Protein 3GJ9 (pdb70)

GO terms:
  GO:2000009 negative regulation of protein localization to cell surface (P, IDA)
  GO:0005515 protein binding (F, IPI)
  GO:0005829 cytosol (C, TAS)
  GO:0032489 regulation of Cdc42 protein signal transduction (P, IDA)
  GO:0001650 fibrillar center (C, IDA)
  GO:0007266 Rho protein signal transduction (P, IDA)
  GO:0070062 extracellular exosome (C, HDA)

CATH classification: 2.30.42.10

Solvent-accessible surface area: 12324 Å² total; per-residue (Å²): 126,74,57,93,88,177,9,86,0,106,13,86,155,100,69,130,78,39,65,2,5,3,7,0,0,9,0,68,74,39,80,26,66,94,3,52,41,6,112,80,95,98,32,78,4,0,11,0,16,120,8,61,65,56,9,26,0,44,137,36,32,5,52,23,14,2,37,0,51,55,1,38,61,130,64,0,43,149,7,36,0,52,69,0,70,116,43,1,61,68,194,109,45,81,26,0,127,1,40,0,31,39,88,37,42,148,74,152,127,54,51,85,139,9,61,0,92,12,86,154,100,67,151,90,40,63,1,5,4,8,0,0,7,0,67,74,37,81,26,65,56,91,14,86,6,89,78,99,99,33,81,4,0,16,0,18,146,27,63,151,56,8,26,0,66,138,36,32,4,95,100,12,1,37,0,51,46,1,9,19,70,67,0,42,146,8,34,0,51,68,0,68,115,43,1,61,66,187,92,37,77,13,0,44,2,20,0,37,37,127,41,174,159,253,106,110,63,15,89,21,99,107,72,16,94,20

InterPro domains:
  IPR001478 PDZ domain [PF00595] (22-109)
  IPR001478 PDZ domain [PS50106] (15-112)
  IPR001478 PDZ domain [SM00228] (27-113)
  IPR017268 Tax1-binding protein 3 [PIRSF037712] (1-120)
  IPR036034 PDZ superfamily [G3DSA:2.30.42.10] (11-124)
  IPR036034 PDZ superfamily [SSF50156] (15-114)
  IPR050614 Synaptic Scaffolding LAP/MAGUK Families [PTHR23119] (15-119)

Radius of gyration: 18.77 Å; Cα contacts (8 Å, |Δi|>4): 516; chains: 4; bounding box: 51×52×42 Å

Organism: Homo sapiens (NCBI:txid9606)

Nearest PDB structures (foldseek):
  4nnm-assembly1_A  TM=9.800E-01  e=7.695E-21  Homo sapiens
  2vz5-assembly1_A  TM=9.599E-01  e=5.706E-20  Homo sapiens
  3dj3-assembly1_A  TM=9.712E-01  e=6.387E-18  Mus musculus
  2kg2-assembly1_A  TM=8.621E-01  e=4.161E-17  Homo sapiens
  2l4s-assembly1_A  TM=8.505E-01  e=3.292E-16  Homo sapiens

Secondary structure (DSSP, 8-state):
-EEEEEEEEEPEEETTEEE--EEEEE-TTS-GGG-TT-SSTT---EEEEEE-TTSHHHHHT--TT-EEEEETTEE-SS--HHHHHHHH--TT-SEEEEEEEEE-----/-EEEEEEEEPEEETTEEE--EEEEE-TTS-TTSS-S-SSTT---EEEEEE-TTSHHHHHT--TT-EEEEETTEE-SS--HHHHHHHH--TT-SEEEEEEEE-----/---EE-/---EE-

Structure (mmCIF, N/CA/C/O backbone):
data_3GJ9
#
_entry.id   3GJ9
#
_cell.length_a   86.457
_cell.length_b   86.457
_cell.length_c   101.517
_cell.angle_alpha   90.00
_cell.angle_beta   90.00
_cell.angle_gamma   90.00
#
_symmetry.space_group_name_H-M   'P 43 2 2'
#
loop_
_entity.id
_entity.type
_entity.pdbx_description
1 polymer 'Tax1-binding protein 3'
2 polymer 'C-terminal peptide from Inward rectifier potassium channel 4'
3 non-polymer 'ZINC ION'
4 non-polymer 'CHLORIDE ION'
5 water water
#
loop_
_atom_site.group_PDB
_atom_site.id
_atom_site.type_symbol
_atom_site.label_atom_id
_atom_site.label_alt_id
_atom_site.label_comp_id
_atom_site.label_asym_id
_atom_site.label_entity_id
_atom_site.label_seq_id
_atom_site.pdbx_PDB_ins_code
_atom_site.Cartn_x
_atom_site.Cartn_y
_atom_site.Cartn_z
_atom_site.occupancy
_atom_site.B_iso_or_equiv
_atom_site.a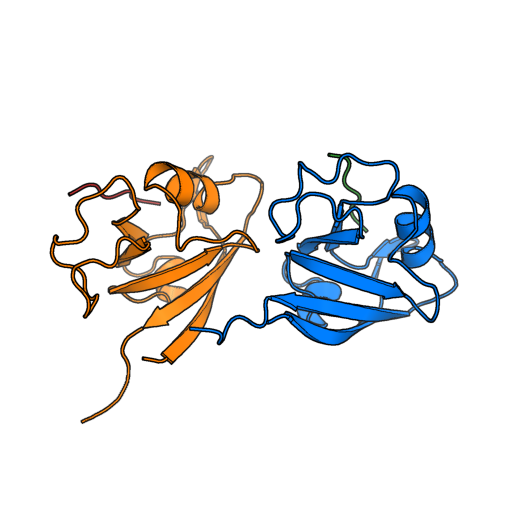uth_seq_id
_atom_site.auth_comp_id
_atom_site.auth_asym_id
_atom_site.auth_atom_id
_atom_site.pdbx_PDB_model_num
ATOM 1 N N . THR A 1 10 ? -28.592 27.234 0.605 1.00 91.05 10 THR A N 1
ATOM 2 C CA . THR A 1 10 ? -27.103 27.310 0.512 1.00 91.24 10 THR A CA 1
ATOM 3 C C . THR A 1 10 ? -26.530 28.269 1.562 1.00 90.98 10 THR A C 1
ATOM 4 O O . THR A 1 10 ? -26.963 28.267 2.717 1.00 90.96 10 THR A O 1
ATOM 6 N N . ALA A 1 11 ? -25.560 29.085 1.156 1.00 89.88 11 ALA A N 1
ATOM 7 C CA . ALA A 1 11 ? -24.930 30.038 2.065 1.00 88.79 11 ALA A CA 1
ATOM 8 C C . ALA A 1 11 ? -25.518 31.441 1.930 1.00 87.42 11 ALA A C 1
ATOM 9 O O . ALA A 1 11 ? -25.780 31.908 0.824 1.00 87.51 11 ALA A O 1
ATOM 11 N N . VAL A 1 12 ? -25.725 32.107 3.063 1.00 85.98 12 VAL A N 1
ATOM 12 C CA . VAL A 1 12 ? -26.274 33.459 3.070 1.00 84.52 12 VAL A CA 1
ATOM 13 C C . VAL A 1 12 ? -25.193 34.503 3.353 1.00 82.64 12 VAL A C 1
ATOM 14 O O . VAL A 1 12 ? -24.206 34.225 4.039 1.00 83.48 12 VAL A O 1
ATOM 18 N N . VAL A 1 13 ? -25.392 35.705 2.829 1.00 79.62 13 VAL A N 1
ATOM 19 C CA . VAL A 1 13 ? -24.439 36.792 3.008 1.00 77.67 13 VAL A CA 1
ATOM 20 C C . VAL A 1 13 ? -24.967 37.856 3.961 1.00 75.96 13 VAL A C 1
ATOM 21 O O . VAL A 1 13 ? -26.074 38.350 3.795 1.00 76.60 13 VAL A O 1
ATOM 25 N N . GLN A 1 14 ? -24.165 38.211 4.958 1.00 74.44 14 GLN A N 1
ATOM 26 C CA . GLN A 1 14 ? -24.566 39.214 5.937 1.00 73.14 14 GLN A CA 1
ATOM 27 C C . GLN A 1 14 ? -23.411 40.119 6.348 1.00 70.66 14 GLN A C 1
ATOM 28 O O . GLN A 1 14 ? -22.241 39.750 6.222 1.00 69.84 14 GLN A O 1
ATOM 34 N N . ARG A 1 15 ? -23.739 41.306 6.844 1.00 67.88 15 ARG A N 1
ATOM 35 C CA . ARG A 1 15 ? -22.700 42.218 7.275 1.00 66.46 15 ARG A CA 1
ATOM 36 C C . ARG A 1 15 ? -22.718 42.458 8.776 1.00 63.63 15 ARG A C 1
ATOM 37 O O . ARG A 1 15 ? -23.772 42.650 9.384 1.00 62.37 15 ARG A O 1
ATOM 45 N N . VAL A 1 16 ? -21.525 42.418 9.361 1.00 59.59 16 VAL A N 1
ATOM 46 C CA . VAL A 1 16 ? -21.345 42.605 10.784 1.00 55.73 16 VAL A CA 1
ATOM 47 C C . VAL A 1 16 ? -20.487 43.829 11.012 1.00 53.99 16 VAL A C 1
ATOM 48 O O . VAL A 1 16 ? -19.454 43.989 10.379 1.00 53.82 16 VAL A O 1
ATOM 52 N N . GLU A 1 17 ? -20.923 44.690 11.918 1.00 53.40 17 GLU A N 1
ATOM 53 C CA . GLU A 1 17 ? -20.186 45.899 12.239 1.00 53.81 17 GLU A CA 1
ATOM 54 C C . GLU A 1 17 ? -19.722 45.774 13.688 1.00 51.93 17 GLU A C 1
ATOM 55 O O . GLU A 1 17 ? -20.531 45.707 14.609 1.00 51.79 17 GLU A O 1
ATOM 61 N N . ILE A 1 18 ? -18.412 45.736 13.883 1.00 50.38 18 ILE A N 1
ATOM 62 C CA . ILE A 1 18 ? -17.853 45.582 15.215 1.00 49.38 18 ILE A CA 1
ATOM 63 C C . ILE A 1 18 ? -17.088 46.806 15.691 1.00 49.46 18 ILE A C 1
ATOM 64 O O . ILE A 1 18 ? -16.129 47.234 15.056 1.00 49.35 18 ILE A O 1
ATOM 69 N N . HIS A 1 19 ? -17.504 47.372 16.813 1.00 50.00 19 HIS A N 1
ATOM 70 C CA . HIS A 1 19 ? -16.786 48.510 17.350 1.00 52.29 19 HIS A CA 1
ATOM 71 C C . HIS A 1 19 ? -15.682 47.919 18.228 1.00 50.85 19 HIS A C 1
ATOM 72 O O . HIS A 1 19 ? -15.954 47.185 19.168 1.00 52.16 19 HIS A O 1
ATOM 79 N N . LYS A 1 20 ? -14.435 48.221 17.912 1.00 49.57 20 LYS A N 1
ATOM 80 C CA . LYS A 1 20 ? -13.314 47.705 18.685 1.00 49.96 20 LYS A CA 1
ATOM 81 C C . LYS A 1 20 ? -13.367 48.138 20.136 1.00 50.44 20 LYS A C 1
ATOM 82 O O . LYS A 1 20 ? -13.949 49.164 20.463 1.00 51.63 20 LYS A O 1
ATOM 88 N N . LEU A 1 21 ? -12.745 47.349 21.004 1.00 52.98 21 LEU A N 1
ATOM 89 C CA . LEU A 1 21 ? -12.705 47.632 22.440 1.00 54.58 21 LEU A CA 1
ATOM 90 C C . LEU A 1 21 ? -11.346 48.245 22.781 1.00 56.80 21 LEU A C 1
ATOM 91 O O . LEU A 1 21 ? -10.300 47.626 22.572 1.00 53.77 21 LEU A O 1
ATOM 96 N N . ARG A 1 22 ? -11.371 49.471 23.299 1.00 61.75 22 ARG A N 1
ATOM 97 C CA . ARG A 1 22 ? -10.143 50.181 23.647 1.00 67.38 22 ARG A CA 1
ATOM 98 C C . ARG A 1 22 ? -9.646 49.777 25.021 1.00 68.52 22 ARG A C 1
ATOM 99 O O . ARG A 1 22 ? -10.079 50.325 26.036 1.00 69.41 22 ARG A O 1
ATOM 107 N N . GLN A 1 23 ? -8.734 48.814 25.048 1.00 69.84 23 GLN A N 1
ATOM 108 C CA . GLN A 1 23 ? -8.173 48.348 26.306 1.00 72.62 23 GLN A CA 1
ATOM 109 C C . GLN A 1 23 ? -6.814 49.012 26.483 1.00 73.52 23 GLN A C 1
ATOM 110 O O . GLN A 1 23 ? -5.794 48.515 25.998 1.00 74.36 23 GLN A O 1
ATOM 116 N N . GLY A 1 24 ? -6.807 50.148 27.167 1.00 74.20 24 GLY A N 1
ATOM 117 C CA . GLY A 1 24 ? -5.564 50.860 27.371 1.00 76.30 24 GLY A CA 1
ATOM 118 C C . GLY A 1 24 ? -5.067 51.409 26.047 1.00 77.94 24 GLY A C 1
ATOM 119 O O . GLY A 1 24 ? -5.565 52.428 25.566 1.00 78.52 24 GLY A O 1
ATOM 120 N N . GLU A 1 25 ? -4.099 50.729 25.442 1.00 78.16 25 GLU A N 1
ATOM 121 C CA . GLU A 1 25 ? -3.545 51.176 24.170 1.00 79.15 25 GLU A CA 1
ATOM 122 C C . GLU A 1 25 ? -3.784 50.132 23.095 1.00 77.80 25 GLU A C 1
ATOM 123 O O . GLU A 1 25 ? -3.309 50.271 21.966 1.00 77.80 25 GLU A O 1
ATOM 129 N N . ASN A 1 26 ? -4.520 49.083 23.452 1.00 75.88 26 ASN A N 1
ATOM 130 C CA . ASN A 1 26 ? -4.831 48.021 22.507 1.00 73.04 26 ASN A CA 1
ATOM 131 C C . ASN A 1 26 ? -6.282 48.100 22.065 1.00 69.49 26 ASN A C 1
ATOM 132 O O . ASN A 1 26 ? -7.148 48.543 22.820 1.00 69.38 26 ASN A O 1
ATOM 137 N N . LEU A 1 27 ? -6.539 47.675 20.834 1.00 64.72 27 LEU A N 1
ATOM 138 C CA . LEU A 1 27 ? -7.891 47.659 20.298 1.00 61.31 27 LEU A CA 1
ATOM 139 C C . LEU A 1 27 ? -8.259 46.207 20.038 1.00 58.31 27 LEU A C 1
ATOM 140 O O . LEU A 1 27 ? -7.667 45.535 19.197 1.00 58.50 27 LEU A O 1
ATOM 145 N N . ILE A 1 28 ? -9.246 45.732 20.780 1.00 54.89 28 ILE A N 1
ATOM 146 C CA . ILE A 1 28 ? -9.685 44.352 20.700 1.00 51.22 28 ILE A CA 1
ATOM 147 C C . ILE A 1 28 ? -10.986 44.161 19.937 1.00 48.87 28 ILE A C 1
ATOM 148 O O . ILE A 1 28 ? -11.927 44.937 20.078 1.00 47.28 28 ILE A O 1
ATOM 153 N N . LEU A 1 29 ? -11.030 43.109 19.128 1.00 46.87 29 LEU A N 1
ATOM 154 C CA . LEU A 1 29 ? -12.224 42.776 18.364 1.00 44.01 29 LEU A CA 1
ATOM 155 C C . LEU A 1 29 ? -12.970 41.594 19.002 1.00 42.13 29 LEU A C 1
ATOM 156 O O . LEU A 1 29 ? -14.195 41.487 18.906 1.00 40.13 29 LEU A O 1
ATOM 161 N N . GLY A 1 30 ? -12.216 40.704 19.640 1.00 39.91 30 GLY A N 1
ATOM 162 C CA . GLY A 1 30 ? -12.817 39.563 20.293 1.00 41.15 30 GLY A CA 1
ATOM 163 C C . GLY A 1 30 ? -13.095 38.340 19.436 1.00 40.97 30 GLY A C 1
ATOM 164 O O . GLY A 1 30 ? -14.123 37.682 19.624 1.00 39.74 30 GLY A O 1
ATOM 165 N N . PHE A 1 31 ? -12.202 38.030 18.499 1.00 39.62 31 PHE A N 1
ATOM 166 C CA . PHE A 1 31 ? -12.387 36.851 17.672 1.00 41.06 31 PHE A CA 1
ATOM 167 C C . PHE A 1 31 ? -11.076 36.425 17.009 1.00 41.60 31 PHE A C 1
ATOM 168 O O . PHE A 1 31 ? -10.103 37.173 17.026 1.00 41.83 31 PHE A O 1
ATOM 176 N N . SER A 1 32 ? -11.032 35.210 16.465 1.00 40.98 32 SER A N 1
ATOM 177 C CA . SER A 1 32 ? -9.811 34.725 15.821 1.00 40.26 32 SER A CA 1
ATOM 178 C C . SER A 1 32 ? -10.038 34.292 14.393 1.00 38.94 32 SER A C 1
ATOM 179 O O . SER A 1 32 ? -11.133 33.904 14.012 1.00 37.38 32 SER A O 1
ATOM 182 N N . ILE A 1 33 ? -8.983 34.350 13.599 1.00 39.79 33 ILE A N 1
ATOM 183 C CA . ILE A 1 33 ? -9.105 33.973 12.207 1.00 41.94 33 ILE A CA 1
ATOM 184 C C . ILE A 1 33 ? -8.118 32.902 11.773 1.00 42.45 33 ILE A C 1
ATOM 185 O O . ILE A 1 33 ? -7.073 32.694 12.391 1.00 38.93 33 ILE A O 1
ATOM 190 N N . GLY A 1 34 ? -8.492 32.235 10.687 1.00 44.40 34 GLY A N 1
ATOM 191 C CA . GLY A 1 34 ? -7.684 31.193 10.088 1.00 46.54 34 GLY A CA 1
ATOM 192 C C . GLY A 1 34 ? -7.928 31.286 8.595 1.00 48.96 34 GLY A C 1
ATOM 193 O O . GLY A 1 34 ? -8.972 31.781 8.160 1.00 50.27 34 GLY A O 1
ATOM 194 N N . GLY A 1 35 ? -6.977 30.833 7.792 1.00 50.36 35 GLY A N 1
ATOM 195 C CA . GLY A 1 35 ? -7.171 30.911 6.357 1.00 51.73 35 GLY A CA 1
ATOM 196 C C . GLY A 1 35 ? -6.161 31.811 5.677 1.00 53.46 35 GLY A C 1
ATOM 197 O O . GLY A 1 35 ? -5.214 32.303 6.303 1.00 52.74 35 GLY A O 1
ATOM 198 N N . GLY A 1 36 ? -6.375 32.034 4.388 1.00 54.79 36 GLY A N 1
ATOM 199 C CA . GLY A 1 36 ? -5.464 32.851 3.616 1.00 57.94 36 GLY A CA 1
ATOM 200 C C . GLY A 1 36 ? -4.794 32.003 2.555 1.00 59.95 36 GLY A C 1
ATOM 201 O O . GLY A 1 36 ? -4.547 30.814 2.758 1.00 59.57 36 GLY A O 1
ATOM 202 N N . ILE A 1 37 ? -4.498 32.623 1.419 1.00 62.87 37 ILE A N 1
ATOM 203 C CA . ILE A 1 37 ? -3.858 31.944 0.299 1.00 64.30 37 ILE A CA 1
ATOM 204 C C . ILE A 1 37 ? -2.517 31.304 0.662 1.00 65.33 37 ILE A C 1
ATOM 205 O O . ILE A 1 37 ? -2.133 30.293 0.081 1.00 65.52 37 ILE A O 1
ATOM 210 N N . ASP A 1 38 ? -1.814 31.891 1.626 1.00 66.86 38 ASP A N 1
ATOM 211 C CA . ASP A 1 38 ? -0.523 31.372 2.063 1.00 68.91 38 ASP A CA 1
ATOM 212 C C . ASP A 1 38 ? -0.692 30.243 3.076 1.00 71.67 38 ASP A C 1
ATOM 213 O O . ASP A 1 38 ? 0.257 29.870 3.770 1.00 71.42 38 ASP A O 1
ATOM 218 N N . GLN A 1 39 ? -1.900 29.694 3.152 1.00 74.78 39 GLN A N 1
ATOM 219 C CA . GLN A 1 39 ? -2.188 28.617 4.095 1.00 77.89 39 GLN A CA 1
ATOM 220 C C . GLN A 1 39 ? -2.843 27.401 3.427 1.00 80.10 39 GLN A C 1
ATOM 221 O O . GLN A 1 39 ? -3.456 27.516 2.359 1.00 79.34 39 GLN A O 1
ATOM 227 N N . ASP A 1 40 ? -2.712 26.242 4.070 1.00 82.19 40 ASP A N 1
ATOM 228 C CA . ASP A 1 40 ? -3.284 24.996 3.566 1.00 84.85 40 ASP A CA 1
ATOM 229 C C . ASP A 1 40 ? -4.793 24.971 3.815 1.00 85.94 40 ASP A C 1
ATOM 230 O O . ASP A 1 40 ? -5.237 24.688 4.925 1.00 86.39 40 ASP A O 1
ATOM 235 N N . PRO A 1 41 ? -5.600 25.245 2.773 1.00 86.95 41 PRO A N 1
ATOM 236 C CA . PRO A 1 41 ? -7.068 25.276 2.836 1.00 87.98 41 PRO A CA 1
ATOM 237 C C . PRO A 1 41 ? -7.762 23.985 3.247 1.00 89.03 41 PRO A C 1
ATOM 238 O O . PRO A 1 41 ? -8.916 24.010 3.679 1.00 89.07 41 PRO A O 1
ATOM 242 N N . SER A 1 42 ? -7.061 22.864 3.105 1.00 90.21 42 SER A N 1
ATOM 243 C CA . SER A 1 42 ? -7.617 21.557 3.449 1.00 90.58 42 SER A CA 1
ATOM 244 C C . SER A 1 42 ? -7.834 21.390 4.947 1.00 90.67 42 SER A C 1
ATOM 245 O O . SER A 1 42 ? -8.629 20.551 5.380 1.00 90.50 42 SER A O 1
ATOM 248 N N . GLN A 1 43 ? -7.104 22.171 5.736 1.00 89.98 43 GLN A N 1
ATOM 249 C CA . GLN A 1 43 ? -7.228 22.103 7.183 1.00 89.90 43 GLN A CA 1
ATOM 250 C C . GLN A 1 43 ? -8.299 23.081 7.663 1.00 88.54 43 GLN A C 1
ATOM 251 O O . GLN A 1 43 ? -8.144 23.734 8.689 1.00 88.67 43 GLN A O 1
ATOM 257 N N . ASN A 1 44 ? -9.389 23.176 6.914 1.00 86.95 44 ASN A N 1
ATOM 258 C CA . ASN A 1 44 ? -10.467 24.079 7.276 1.00 85.88 44 ASN A CA 1
ATOM 259 C C . ASN A 1 44 ? -11.791 23.342 7.366 1.00 85.10 44 ASN A C 1
ATOM 260 O O . ASN A 1 44 ? -12.395 22.991 6.352 1.00 85.20 44 ASN A O 1
ATOM 265 N N . PRO A 1 45 ? -12.267 23.113 8.599 1.00 83.64 45 PRO A N 1
ATOM 266 C CA . PRO A 1 45 ? -13.523 22.418 8.888 1.00 82.35 45 PRO A CA 1
ATOM 267 C C . PRO A 1 45 ? -14.812 23.183 8.583 1.00 82.05 45 PRO A C 1
ATOM 268 O O . PRO A 1 45 ? -15.885 22.583 8.508 1.00 82.46 45 PRO A O 1
ATOM 272 N N . PHE A 1 46 ? -14.716 24.495 8.391 1.00 81.58 46 PHE A N 1
ATOM 273 C CA . PHE A 1 46 ? -15.913 25.301 8.146 1.00 81.04 46 PHE A CA 1
ATOM 274 C C . PHE A 1 46 ? -16.278 25.523 6.690 1.00 82.61 46 PHE A C 1
ATOM 275 O O . PHE A 1 46 ? -17.383 25.974 6.388 1.00 82.22 46 PHE A O 1
ATOM 283 N N . SER A 1 47 ? -15.359 25.199 5.789 1.00 85.10 47 SER A N 1
ATOM 284 C CA . SER A 1 47 ? -15.599 25.385 4.361 1.00 87.49 47 SER A CA 1
ATOM 285 C C . SER A 1 47 ? -16.030 24.094 3.676 1.00 89.12 47 SER A C 1
ATOM 286 O O . SER A 1 47 ? -15.414 23.043 3.889 1.00 88.64 47 SER A O 1
ATOM 289 N N . GLU A 1 48 ? -17.094 24.170 2.868 1.00 91.49 48 GLU A N 1
ATOM 290 C CA . GLU A 1 48 ? -17.575 22.994 2.139 1.00 93.03 48 GLU A CA 1
ATOM 291 C C . GLU A 1 48 ? -16.460 22.560 1.184 1.00 93.54 48 GLU A C 1
ATOM 292 O O . GLU A 1 48 ? -16.065 21.390 1.154 1.00 94.29 48 GLU A O 1
ATOM 294 N N . ASP A 1 49 ? -15.953 23.522 0.420 1.00 92.98 49 ASP A N 1
ATOM 295 C CA . ASP A 1 49 ? -14.872 23.284 -0.527 1.00 92.35 49 ASP A CA 1
ATOM 296 C C . ASP A 1 49 ? -13.553 23.319 0.252 1.00 91.04 49 ASP A C 1
ATOM 297 O O . ASP A 1 49 ? -13.227 24.327 0.872 1.00 91.68 49 ASP A O 1
ATOM 302 N N . LYS A 1 50 ? -12.795 22.227 0.226 1.00 89.42 50 LYS A N 1
ATOM 303 C CA . LYS A 1 50 ? -11.532 22.176 0.959 1.00 87.96 50 LYS A CA 1
ATOM 304 C C . LYS A 1 50 ? -10.368 22.831 0.235 1.00 86.26 50 LYS A C 1
ATOM 305 O O . LYS A 1 50 ? -9.216 22.681 0.642 1.00 84.95 50 LYS A O 1
ATOM 311 N N . THR A 1 51 ? -10.667 23.553 -0.841 1.00 85.15 51 THR A N 1
ATOM 312 C CA . THR A 1 51 ? -9.635 24.254 -1.603 1.00 83.66 51 THR A CA 1
ATOM 313 C C . THR A 1 51 ? -9.739 25.736 -1.257 1.00 82.73 51 THR A C 1
ATOM 314 O O . THR A 1 51 ? -8.790 26.496 -1.443 1.00 83.23 51 THR A O 1
ATOM 318 N N . ASP A 1 52 ? -10.908 26.127 -0.754 1.00 80.55 52 ASP A N 1
ATOM 319 C CA . ASP A 1 52 ? -11.185 27.505 -0.366 1.00 78.18 52 ASP A CA 1
ATOM 320 C C . ASP A 1 52 ? -10.157 27.978 0.649 1.00 75.77 52 ASP A C 1
ATOM 321 O O . ASP A 1 52 ? -10.097 27.460 1.759 1.00 76.00 52 ASP A O 1
ATOM 326 N N . LYS A 1 53 ? -9.354 28.964 0.258 1.00 73.19 53 LYS A N 1
ATOM 327 C CA . LYS A 1 53 ? -8.305 29.499 1.122 1.00 70.95 53 LYS A CA 1
ATOM 328 C C . LYS A 1 53 ? -8.701 30.857 1.683 1.00 67.60 53 LYS A C 1
ATOM 329 O O . LYS A 1 53 ? -7.845 31.620 2.126 1.00 66.10 53 LYS A O 1
ATOM 335 N N . GLY A 1 54 ? -9.997 31.153 1.649 1.00 64.29 54 GLY A N 1
ATOM 336 C CA . GLY A 1 54 ? -10.484 32.415 2.167 1.00 59.68 54 GLY A CA 1
ATOM 337 C C . GLY A 1 54 ? -10.237 32.540 3.661 1.00 57.22 54 GLY A C 1
ATOM 338 O O . GLY A 1 54 ? -9.618 31.674 4.277 1.00 56.54 54 GLY A O 1
ATOM 339 N N . ILE A 1 55 ? -10.710 33.634 4.245 1.00 54.73 55 ILE A N 1
ATOM 340 C CA . ILE A 1 55 ? -10.550 33.877 5.675 1.00 50.80 55 ILE A CA 1
ATOM 341 C C . ILE A 1 55 ? -11.804 33.443 6.441 1.00 49.04 55 ILE A C 1
ATOM 342 O O . ILE A 1 55 ? -12.939 33.733 6.039 1.00 47.07 55 ILE A O 1
ATOM 347 N N . TYR A 1 56 ? -11.587 32.750 7.552 1.00 46.42 56 TYR A N 1
ATOM 348 C CA . TYR A 1 56 ? -12.685 32.248 8.367 1.00 44.55 56 TYR A CA 1
ATOM 349 C C . TYR A 1 56 ? -12.530 32.590 9.830 1.00 43.10 56 TYR A C 1
ATOM 350 O O . TYR A 1 56 ? -11.407 32.699 10.339 1.00 40.78 56 TYR A O 1
ATOM 359 N N . VAL A 1 57 ? -13.667 32.744 10.503 1.00 41.72 57 VAL A N 1
ATOM 360 C CA . VAL A 1 57 ? -13.677 33.040 11.930 1.00 41.31 57 VAL A CA 1
ATOM 361 C C . VAL A 1 57 ? -13.573 31.702 12.661 1.00 42.49 57 VAL A C 1
ATOM 362 O O . VAL A 1 57 ? -14.479 30.868 12.587 1.00 43.21 57 VAL A O 1
ATOM 366 N N . THR A 1 58 ? -12.460 31.488 13.352 1.00 42.83 58 THR A N 1
ATOM 367 C CA . THR A 1 58 ? -12.256 30.237 14.064 1.00 45.84 58 THR A CA 1
ATOM 368 C C . THR A 1 58 ? -12.612 30.318 15.544 1.00 47.27 58 THR A C 1
ATOM 369 O O . THR A 1 58 ? -12.759 29.299 16.213 1.00 48.70 58 THR A O 1
ATOM 373 N N . ARG A 1 59 ? -12.754 31.532 16.054 1.00 48.73 59 ARG A N 1
ATOM 374 C CA . ARG A 1 59 ? -13.077 31.730 17.458 1.00 48.76 59 ARG A CA 1
ATOM 375 C C . ARG A 1 59 ? -13.805 33.038 17.687 1.00 47.17 59 ARG A C 1
ATOM 376 O O . ARG A 1 59 ? -13.553 34.027 17.002 1.00 48.05 59 ARG A O 1
ATOM 384 N N . VAL A 1 60 ? -14.703 33.038 18.660 1.00 45.01 60 VAL A N 1
ATOM 385 C CA . VAL A 1 60 ? -15.456 34.233 19.011 1.00 42.75 60 VAL A CA 1
ATOM 386 C C . VAL A 1 60 ? -15.575 34.291 20.532 1.00 44.14 60 VAL A C 1
ATOM 387 O O . VAL A 1 60 ? -16.315 33.530 21.131 1.00 46.11 60 VAL A O 1
ATOM 391 N N . SER A 1 61 ? -14.832 35.194 21.158 1.00 44.50 61 SER A N 1
ATOM 392 C CA . SER A 1 61 ? -14.850 35.325 22.603 1.00 41.86 61 SER A CA 1
ATOM 393 C C . SER A 1 61 ? -16.208 35.690 23.187 1.00 42.22 61 SER A C 1
ATOM 394 O O . SER A 1 61 ? -16.929 36.523 22.627 1.00 39.97 61 SER A O 1
ATOM 397 N N . GLU A 1 62 ? -16.546 35.046 24.315 1.00 42.32 62 GLU A N 1
ATOM 398 C CA . GLU A 1 62 ? -17.815 35.278 25.014 1.00 40.25 62 GLU A CA 1
ATOM 399 C C . GLU A 1 62 ? -17.851 36.677 25.590 1.00 39.78 62 GLU A C 1
ATOM 400 O O . GLU A 1 62 ? -16.901 37.106 26.253 1.00 38.64 62 GLU A O 1
ATOM 406 N N . GLY A 1 63 ? -18.956 37.375 25.350 1.00 38.90 63 GLY A N 1
ATOM 407 C CA . GLY A 1 63 ? -19.098 38.721 25.860 1.00 39.67 63 GLY A CA 1
ATOM 408 C C . GLY A 1 63 ? -18.131 39.694 25.220 1.00 40.08 63 GLY A C 1
ATOM 409 O O . GLY A 1 63 ? -17.859 40.749 25.780 1.00 43.48 63 GLY A O 1
ATOM 410 N N . GLY A 1 64 ? -17.600 39.339 24.058 1.00 39.06 64 GLY A N 1
ATOM 411 C CA . GLY A 1 64 ? -16.678 40.217 23.377 1.00 38.09 64 GLY A CA 1
ATOM 412 C C . GLY A 1 64 ? -17.422 41.078 22.372 1.00 38.55 64 GLY A C 1
ATOM 413 O O . GLY A 1 64 ? -18.625 40.895 22.167 1.00 37.03 64 GLY A O 1
ATOM 414 N N . PRO A 1 65 ? -16.734 42.045 21.744 1.00 38.18 65 PRO A N 1
ATOM 415 C CA . PRO A 1 65 ? -17.348 42.930 20.755 1.00 37.87 65 PRO A CA 1
ATOM 416 C C . PRO A 1 65 ? -17.940 42.148 19.575 1.00 38.53 65 PRO A C 1
ATOM 417 O O . PRO A 1 65 ? -19.101 42.349 19.194 1.00 37.92 65 PRO A O 1
ATOM 421 N N . ALA A 1 66 ? -17.136 41.256 19.009 1.00 38.58 66 ALA A N 1
ATOM 422 C CA . ALA A 1 66 ? -17.561 40.444 17.878 1.00 39.16 66 ALA A CA 1
ATOM 423 C C . ALA A 1 66 ? -18.793 39.595 18.200 1.00 40.58 66 ALA A C 1
ATOM 424 O O . ALA A 1 66 ? -19.754 39.543 17.418 1.00 38.61 66 ALA A O 1
ATOM 426 N N . GLU A 1 67 ? -18.788 38.933 19.354 1.00 42.13 67 GLU A N 1
ATOM 427 C CA . GLU A 1 67 ? -19.940 38.105 19.694 1.00 43.61 67 GLU A CA 1
ATOM 428 C C . GLU A 1 67 ? -21.207 38.941 19.798 1.00 43.28 67 GLU A C 1
ATOM 429 O O . GLU A 1 67 ? -22.263 38.548 19.319 1.00 44.67 67 GLU A O 1
ATOM 435 N N . ILE A 1 68 ? -21.097 40.093 20.441 1.00 43.00 68 ILE A N 1
ATOM 436 C CA . ILE A 1 68 ? -22.237 40.983 20.607 1.00 42.49 68 ILE A CA 1
ATOM 437 C C . ILE A 1 68 ? -22.686 41.561 19.261 1.00 42.89 68 ILE A C 1
ATOM 438 O O . ILE A 1 68 ? -23.863 41.860 19.069 1.00 41.37 68 ILE A O 1
ATOM 443 N N . ALA A 1 69 ? -21.736 41.689 18.334 1.00 43.08 69 ALA A N 1
ATOM 444 C CA . ALA A 1 69 ? -21.988 42.242 17.016 1.00 43.12 69 ALA A CA 1
ATOM 445 C C . ALA A 1 69 ? -22.642 41.251 16.048 1.00 45.72 69 ALA A C 1
ATOM 446 O O . ALA A 1 69 ? -23.200 41.663 15.021 1.00 47.95 69 ALA A O 1
ATOM 448 N N . GLY A 1 70 ? -22.572 39.956 16.359 1.00 44.75 70 GLY A N 1
ATOM 449 C CA . GLY A 1 70 ? -23.187 38.967 15.488 1.00 44.35 70 GLY A CA 1
ATOM 450 C C . GLY A 1 70 ? -22.237 37.973 14.834 1.00 45.16 70 GLY A C 1
ATOM 451 O O . GLY A 1 70 ? -22.668 36.979 14.250 1.00 44.94 70 GLY A O 1
ATOM 452 N N . LEU A 1 71 ? -20.939 38.236 14.914 1.00 44.44 71 LEU A N 1
ATOM 453 C CA . LEU A 1 71 ? -19.964 37.333 14.331 1.00 43.44 71 LEU A CA 1
ATOM 454 C C . LEU A 1 71 ? -20.185 35.936 14.905 1.00 44.29 71 LEU A C 1
ATOM 455 O O . LEU A 1 71 ? -20.417 35.781 16.099 1.00 44.76 71 LEU A O 1
ATOM 460 N N . GLN A 1 72 ? -20.109 34.927 14.046 1.00 45.57 72 GLN A N 1
ATOM 461 C CA . GLN A 1 72 ? -20.291 33.540 14.448 1.00 46.74 72 GLN A CA 1
ATOM 462 C C . GLN A 1 72 ? -19.121 32.703 13.965 1.00 46.06 72 GLN A C 1
ATOM 463 O O . GLN A 1 72 ? 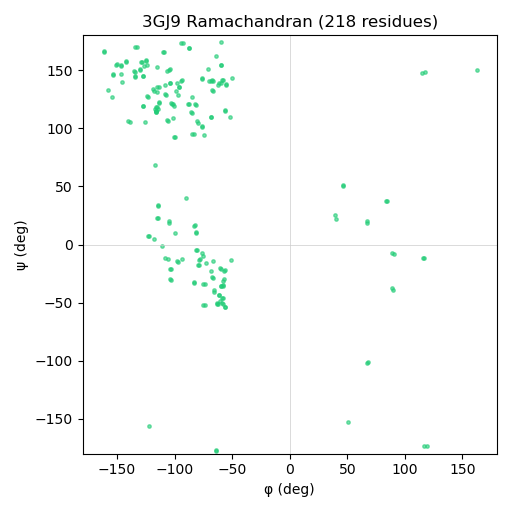-18.579 32.966 12.891 1.00 47.73 72 GLN A O 1
ATOM 469 N N . ILE A 1 73 ? -18.728 31.708 14.753 1.00 44.57 73 ILE A N 1
ATOM 470 C CA . ILE A 1 73 ? -17.624 30.840 14.377 1.00 46.23 73 ILE A CA 1
ATOM 471 C C . ILE A 1 73 ? -17.956 30.179 13.048 1.00 47.30 73 ILE A C 1
ATOM 472 O O . ILE A 1 73 ? -19.105 29.830 12.799 1.00 47.37 73 ILE A O 1
ATOM 477 N N . GLY A 1 74 ? -16.952 30.024 12.188 1.00 47.73 74 GLY A N 1
ATOM 478 C CA . GLY A 1 74 ? -17.188 29.422 10.888 1.00 48.52 74 GLY A CA 1
ATOM 479 C C . GLY A 1 74 ? -17.571 30.418 9.804 1.00 48.76 74 GLY A C 1
ATOM 480 O O . GLY A 1 74 ? -17.675 30.051 8.635 1.00 47.60 74 GLY A O 1
ATOM 481 N N . ASP A 1 75 ? -17.799 31.673 10.186 1.00 49.91 75 ASP A N 1
ATOM 482 C CA . ASP A 1 75 ? -18.144 32.717 9.219 1.00 51.12 75 ASP A CA 1
ATOM 483 C C . ASP A 1 75 ? -16.952 33.009 8.296 1.00 51.18 75 ASP A C 1
ATOM 484 O O . ASP A 1 75 ? -15.794 33.010 8.730 1.00 52.54 75 ASP A O 1
ATOM 489 N N . LYS A 1 76 ? -17.229 33.256 7.026 1.00 50.84 76 LYS A N 1
ATOM 490 C CA . LYS A 1 76 ? -16.165 33.556 6.081 1.00 51.78 76 LYS A CA 1
ATOM 491 C C . LYS A 1 76 ? -16.150 35.054 5.817 1.00 51.16 76 LYS A C 1
ATOM 492 O O . LYS A 1 76 ? -17.145 35.625 5.370 1.00 50.70 76 LYS A O 1
ATOM 498 N N . ILE A 1 77 ? -15.018 35.691 6.090 1.00 50.90 77 ILE A N 1
ATOM 499 C CA . ILE A 1 77 ? -14.895 37.132 5.889 1.00 52.41 77 ILE A CA 1
ATOM 500 C C . ILE A 1 77 ? -14.629 37.494 4.432 1.00 52.86 77 ILE A C 1
ATOM 501 O O . ILE A 1 77 ? -13.530 37.302 3.935 1.00 53.11 77 ILE A O 1
ATOM 506 N N . MET A 1 78 ? -15.642 38.021 3.754 1.00 54.43 78 MET A N 1
ATOM 507 C CA . MET A 1 78 ? -15.507 38.407 2.351 1.00 55.35 78 MET A CA 1
ATOM 508 C C . MET A 1 78 ? -14.711 39.695 2.231 1.00 54.98 78 MET A C 1
ATOM 509 O O . MET A 1 78 ? -13.747 39.756 1.476 1.00 55.32 78 MET A O 1
ATOM 514 N N . GLN A 1 79 ? -15.117 40.727 2.968 1.00 54.52 79 GLN A N 1
ATOM 515 C CA . GLN A 1 79 ? -14.411 42.003 2.926 1.00 54.35 79 GLN A CA 1
ATOM 516 C C . GLN A 1 79 ? -14.498 42.794 4.223 1.00 52.53 79 GLN A C 1
ATOM 517 O O . GLN A 1 79 ? -15.440 42.654 5.001 1.00 52.34 79 GLN A O 1
ATOM 523 N N . VAL A 1 80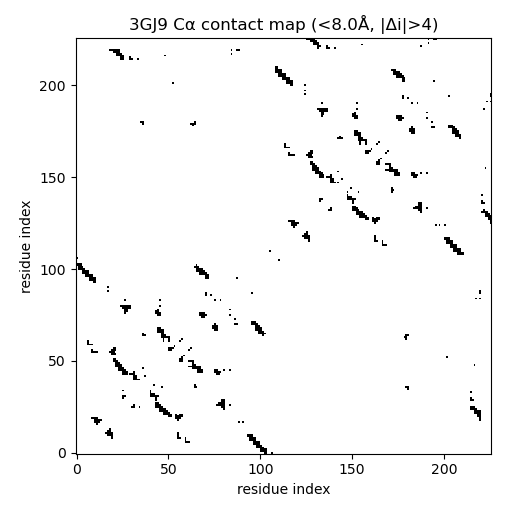 ? -13.501 43.641 4.437 1.00 51.13 80 VAL A N 1
ATOM 524 C CA . VAL A 1 80 ? -13.419 44.460 5.634 1.00 50.72 80 VAL A CA 1
ATOM 525 C C . VAL A 1 80 ? -13.241 45.927 5.256 1.00 50.96 80 VAL A C 1
ATOM 526 O O . VAL A 1 80 ? -12.254 46.294 4.623 1.00 50.21 80 VAL A O 1
ATOM 530 N N . ASN A 1 81 ? -14.198 46.761 5.655 1.00 51.93 81 ASN A N 1
ATOM 531 C CA . ASN A 1 81 ? -14.141 48.190 5.374 1.00 52.75 81 ASN A CA 1
ATOM 532 C C . ASN A 1 81 ? -13.763 48.484 3.928 1.00 54.70 81 ASN A C 1
ATOM 533 O O . ASN A 1 81 ? -12.845 49.268 3.658 1.00 54.02 81 ASN A O 1
ATOM 538 N N . GLY A 1 82 ? -14.469 47.848 3.000 1.00 55.94 82 GLY A N 1
ATOM 539 C CA . GLY A 1 82 ? -14.185 48.062 1.595 1.00 57.38 82 GLY A CA 1
ATOM 540 C C . GLY A 1 82 ? -13.132 47.138 1.014 1.00 58.66 82 GLY A C 1
ATOM 541 O O . GLY A 1 82 ? -13.259 46.719 -0.126 1.00 61.06 82 GLY A O 1
ATOM 542 N N . TRP A 1 83 ? -12.098 46.813 1.782 1.00 60.00 83 TRP A N 1
ATOM 543 C CA . TRP A 1 83 ? -11.035 45.938 1.291 1.00 61.31 83 TRP A CA 1
ATOM 544 C C . TRP A 1 83 ? -11.472 44.499 1.115 1.00 61.48 83 TRP A C 1
ATOM 545 O O . TRP A 1 83 ? -12.210 43.964 1.929 1.00 62.94 83 TRP A O 1
ATOM 556 N N . ASP A 1 84 ? -10.999 43.867 0.051 1.00 62.25 84 ASP A N 1
ATOM 557 C CA . ASP A 1 84 ? -11.343 42.481 -0.202 1.00 64.18 84 ASP A CA 1
ATOM 558 C C . ASP A 1 84 ? -10.565 41.537 0.705 1.00 65.02 84 ASP A C 1
ATOM 559 O O . ASP A 1 84 ? -9.393 41.768 0.993 1.00 66.08 84 ASP A O 1
ATOM 564 N N . MET A 1 85 ? -11.219 40.463 1.140 1.00 65.35 85 MET A N 1
ATOM 565 C CA . MET A 1 85 ? -10.591 39.487 2.028 1.00 64.68 85 MET A CA 1
ATOM 566 C C . MET A 1 85 ? -10.600 38.075 1.454 1.00 64.10 85 MET A C 1
ATOM 567 O O . MET A 1 85 ? -10.228 37.122 2.131 1.00 63.91 85 MET A O 1
ATOM 572 N N . THR A 1 86 ? -11.015 37.937 0.203 1.00 64.87 86 THR A N 1
ATOM 573 C CA . THR A 1 86 ? -11.068 36.617 -0.412 1.00 67.61 86 THR A CA 1
ATOM 574 C C . THR A 1 86 ? -9.734 36.132 -0.989 1.00 69.21 86 THR A C 1
ATOM 575 O O . THR A 1 86 ? -9.448 34.929 -0.966 1.00 70.07 86 THR A O 1
ATOM 579 N N . MET A 1 87 ? -8.915 37.060 -1.484 1.00 69.91 87 MET A N 1
ATOM 580 C CA . MET A 1 87 ? -7.631 36.706 -2.089 1.00 70.67 87 MET A CA 1
ATOM 581 C C . MET A 1 87 ? -6.420 37.223 -1.331 1.00 68.96 87 MET A C 1
ATOM 582 O O . MET A 1 87 ? -5.407 37.549 -1.943 1.00 69.60 87 MET A O 1
ATOM 587 N N . VAL A 1 88 ? -6.504 37.295 -0.010 1.00 66.68 88 VAL A N 1
ATOM 588 C CA . VAL A 1 88 ? -5.381 37.792 0.774 1.00 64.36 88 VAL A CA 1
ATOM 589 C C . VAL A 1 88 ? -4.688 36.722 1.598 1.00 62.80 88 VAL A C 1
ATOM 590 O O . VAL A 1 88 ? -5.210 35.625 1.779 1.00 62.66 88 VAL A O 1
ATOM 594 N N . THR A 1 89 ? -3.501 37.056 2.091 1.00 61.60 89 THR A N 1
ATOM 595 C CA . THR A 1 89 ? -2.729 36.144 2.917 1.00 61.60 89 THR A CA 1
ATOM 596 C C . THR A 1 89 ? -3.172 36.329 4.361 1.00 61.98 89 THR A C 1
ATOM 597 O O . THR A 1 89 ? -3.887 37.277 4.682 1.00 62.17 89 THR A O 1
ATOM 601 N N . HIS A 1 90 ? -2.738 35.429 5.233 1.00 61.68 90 HIS A N 1
ATOM 602 C CA . HIS A 1 90 ? -3.111 35.505 6.631 1.00 61.83 90 HIS A CA 1
ATOM 603 C C . HIS A 1 90 ? -2.736 36.851 7.232 1.00 63.63 90 HIS A C 1
ATOM 604 O O . HIS A 1 90 ? -3.580 37.522 7.813 1.00 64.09 90 HIS A O 1
ATOM 611 N N . ASP A 1 91 ? -1.471 37.242 7.095 1.00 65.75 91 ASP A N 1
ATOM 612 C CA . ASP A 1 91 ? -1.000 38.516 7.631 1.00 66.08 91 ASP A CA 1
ATOM 613 C C . ASP A 1 91 ? -1.758 39.719 7.091 1.00 65.09 91 ASP A C 1
ATOM 614 O O . ASP A 1 91 ? -1.982 40.690 7.812 1.00 63.13 91 ASP A O 1
ATOM 619 N N . GLN A 1 92 ? -2.147 39.661 5.823 1.00 63.85 92 GLN A N 1
ATOM 620 C CA . GLN A 1 92 ? -2.871 40.765 5.222 1.00 63.05 92 GLN A CA 1
ATOM 621 C C . GLN A 1 92 ? -4.189 40.974 5.931 1.00 61.87 92 GLN A C 1
ATOM 622 O O . GLN A 1 92 ? -4.516 42.090 6.330 1.00 60.85 92 GLN A O 1
ATOM 628 N N . ALA A 1 93 ? -4.943 39.891 6.079 1.00 61.07 93 ALA A N 1
ATOM 629 C CA . ALA A 1 93 ? -6.232 39.943 6.755 1.00 59.53 93 ALA A CA 1
ATOM 630 C C . ALA A 1 93 ? -6.052 40.423 8.186 1.00 57.85 93 ALA A C 1
ATOM 631 O O . ALA A 1 93 ? -6.886 41.142 8.719 1.00 55.63 93 ALA A O 1
ATOM 633 N N . ARG A 1 94 ? -4.945 40.023 8.795 1.00 59.07 94 ARG A N 1
ATOM 634 C CA . ARG A 1 94 ? -4.631 40.390 10.168 1.00 61.27 94 ARG A CA 1
ATOM 635 C C . ARG A 1 94 ? -4.408 41.898 10.266 1.00 61.96 94 ARG A C 1
ATOM 636 O O . ARG A 1 94 ? -4.853 42.546 11.208 1.00 61.90 94 ARG A O 1
ATOM 644 N N . LYS A 1 95 ? -3.729 42.453 9.273 1.00 63.16 95 LYS A N 1
ATOM 645 C CA . LYS A 1 95 ? -3.445 43.876 9.249 1.00 62.73 95 LYS A CA 1
ATOM 646 C C . LYS A 1 95 ? -4.668 44.715 8.922 1.00 61.14 95 LYS A C 1
ATOM 647 O O . LYS A 1 95 ? -4.816 45.816 9.441 1.00 61.37 95 LYS A O 1
ATOM 653 N N . ARG A 1 96 ? -5.548 44.197 8.072 1.00 59.55 96 ARG A N 1
ATOM 654 C CA . ARG A 1 96 ? -6.750 44.931 7.691 1.00 58.77 96 ARG A CA 1
ATOM 655 C C . ARG A 1 96 ? -7.820 44.942 8.781 1.00 57.12 96 ARG A C 1
ATOM 656 O O . ARG A 1 96 ? -8.798 45.670 8.689 1.00 57.33 96 ARG A O 1
ATOM 664 N N . LEU A 1 97 ? -7.628 44.139 9.819 1.00 56.28 97 LEU A N 1
ATOM 665 C CA . LEU A 1 97 ? -8.585 44.077 10.913 1.00 53.24 97 LEU A CA 1
ATOM 666 C C . LEU A 1 97 ? -8.014 44.784 12.120 1.00 53.33 97 LEU A C 1
ATOM 667 O O . LEU A 1 97 ? -8.719 45.060 13.077 1.00 53.66 97 LEU A O 1
ATOM 672 N N . THR A 1 98 ? -6.727 45.085 12.073 1.00 54.23 98 THR A N 1
ATOM 673 C CA . THR A 1 98 ? -6.095 45.747 13.191 1.00 56.13 98 THR A CA 1
ATOM 674 C C . THR A 1 98 ? -5.583 47.157 12.915 1.00 57.92 98 THR A C 1
ATOM 675 O O . THR A 1 98 ? -4.690 47.633 13.613 1.00 58.35 98 THR A O 1
ATOM 679 N N . LYS A 1 99 ? -6.143 47.825 11.906 1.00 60.47 99 LYS A N 1
ATOM 680 C CA . LYS A 1 99 ? -5.738 49.194 11.586 1.00 62.95 99 LYS A CA 1
ATOM 681 C C . LYS A 1 99 ? -6.201 50.098 12.724 1.00 64.23 99 LYS A C 1
ATOM 682 O O . LYS A 1 99 ? -7.397 50.333 12.901 1.00 63.94 99 LYS A O 1
ATOM 688 N N . ARG A 1 100 ? -5.238 50.599 13.487 1.00 65.35 100 ARG A N 1
ATOM 689 C CA . ARG A 1 100 ? -5.504 51.450 14.632 1.00 67.82 100 ARG A CA 1
ATOM 690 C C . ARG A 1 100 ? -6.309 52.713 14.364 1.00 67.44 100 ARG A C 1
ATOM 691 O O . ARG A 1 100 ? -6.917 53.261 15.274 1.00 67.32 100 ARG A O 1
ATOM 699 N N . SER A 1 101 ? -6.316 53.181 13.124 1.00 67.90 101 SER A N 1
ATOM 700 C CA . SER A 1 101 ? -7.054 54.394 12.785 1.00 67.44 101 SER A CA 1
ATOM 701 C C . SER A 1 101 ? -8.552 54.153 12.589 1.00 66.86 101 SER A C 1
ATOM 702 O O . SER A 1 101 ? -9.313 55.091 12.371 1.00 68.35 101 SER A O 1
ATOM 705 N N . GLU A 1 102 ? -8.974 52.897 12.659 1.00 65.24 102 GLU A N 1
ATOM 706 C CA . GLU A 1 102 ? -10.380 52.578 12.488 1.00 64.47 102 GLU A CA 1
ATOM 707 C C . GLU A 1 102 ? -10.940 51.989 13.778 1.00 63.48 102 GLU A C 1
ATOM 708 O O . GLU A 1 102 ? -10.528 50.918 14.223 1.00 63.34 102 GLU A O 1
ATOM 714 N N . GLU A 1 103 ? -11.874 52.708 14.384 1.00 62.31 103 GLU A N 1
ATOM 715 C CA . GLU A 1 103 ? -12.486 52.267 15.629 1.00 60.64 103 GLU A CA 1
ATOM 716 C C . GLU A 1 103 ? -13.533 51.202 15.342 1.00 56.07 103 GLU A C 1
ATOM 717 O O . GLU A 1 103 ? -13.989 50.505 16.240 1.00 54.40 103 GLU A O 1
ATOM 723 N N . VAL A 1 104 ? -13.895 51.077 14.072 1.00 52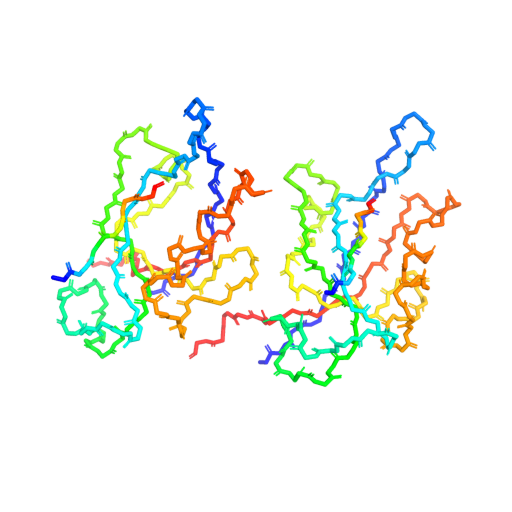.25 104 VAL A N 1
ATOM 724 C CA . VAL A 1 104 ? -14.905 50.120 13.663 1.00 49.28 104 VAL A CA 1
ATOM 725 C C . VAL A 1 104 ? -14.494 49.337 12.423 1.00 46.97 104 VAL A C 1
ATOM 726 O O . VAL A 1 104 ? -13.756 49.827 11.588 1.00 48.26 104 VAL A O 1
ATOM 730 N N . VAL A 1 105 ? -14.946 48.099 12.333 1.00 44.42 105 VAL A N 1
ATOM 731 C CA . VAL A 1 105 ? -14.666 47.273 11.180 1.00 43.58 105 VAL A CA 1
ATOM 732 C C . VAL A 1 105 ? -16.018 46.851 10.656 1.00 43.21 105 VAL A C 1
ATOM 733 O O . VAL A 1 105 ? -16.857 46.357 11.400 1.00 42.71 105 VAL A O 1
ATOM 737 N N . ARG A 1 106 ? -16.254 47.084 9.378 1.00 44.29 106 ARG A N 1
ATOM 738 C CA . ARG A 1 106 ? -17.519 46.692 8.796 1.00 44.98 106 ARG A CA 1
ATOM 739 C C . ARG A 1 106 ? -17.223 45.468 7.958 1.00 45.83 106 ARG A C 1
ATOM 740 O O . ARG A 1 106 ? -16.595 45.547 6.901 1.00 46.44 106 ARG A O 1
ATOM 748 N N . LEU A 1 107 ? -17.652 44.327 8.479 1.00 45.04 107 LEU A N 1
ATOM 749 C CA . LEU A 1 107 ? -17.422 43.043 7.849 1.00 45.75 107 LEU A CA 1
ATOM 750 C C . LEU A 1 107 ? -18.530 42.579 6.949 1.00 45.89 107 LEU A C 1
ATOM 751 O O . LEU A 1 107 ? -19.707 42.762 7.241 1.00 46.26 107 LEU A O 1
ATOM 756 N N . LEU A 1 108 ? -18.141 41.958 5.851 1.00 46.11 108 LEU A N 1
ATOM 757 C CA . LEU A 1 108 ? -19.114 41.390 4.947 1.00 47.68 108 LEU A CA 1
ATOM 758 C C . LEU A 1 108 ? -18.772 39.908 5.042 1.00 47.07 108 LEU A C 1
ATOM 759 O O . LEU A 1 108 ? -17.649 39.507 4.747 1.00 45.79 108 LEU A O 1
ATOM 764 N N . VAL A 1 109 ? -19.720 39.099 5.500 1.00 48.00 109 VAL A N 1
ATOM 765 C CA . VAL A 1 109 ? -19.469 37.671 5.646 1.00 48.81 109 VAL A CA 1
ATOM 766 C C . VAL A 1 109 ? -20.577 36.805 5.075 1.00 50.92 109 VAL A C 1
ATOM 767 O O . VAL A 1 109 ? -21.651 37.290 4.718 1.00 48.14 109 VAL A O 1
ATOM 771 N N . THR A 1 110 ? -20.281 35.511 5.000 1.00 54.62 110 THR A N 1
ATOM 772 C CA . THR A 1 110 ? -21.207 34.503 4.507 1.00 59.13 110 THR A CA 1
ATOM 773 C C . THR A 1 110 ? -21.124 33.356 5.500 1.00 62.57 110 THR A C 1
ATOM 774 O O . THR A 1 110 ? -20.055 33.078 6.039 1.00 62.16 110 THR A O 1
ATOM 778 N N . ARG A 1 111 ? -22.250 32.697 5.746 1.00 66.80 111 ARG A N 1
ATOM 779 C CA . ARG A 1 111 ? -22.270 31.572 6.669 1.00 71.22 111 ARG A CA 1
ATOM 780 C C . ARG A 1 111 ? -23.286 30.531 6.225 1.00 74.63 111 ARG A C 1
ATOM 781 O O . ARG A 1 111 ? -24.326 30.875 5.658 1.00 74.54 111 ARG A O 1
ATOM 789 N N . GLN A 1 112 ? -22.983 29.260 6.483 1.00 78.28 112 GLN A N 1
ATOM 790 C CA . GLN A 1 112 ? -23.905 28.190 6.139 1.00 82.41 112 GLN A CA 1
ATOM 791 C C . GLN A 1 112 ? -25.217 28.632 6.776 1.00 86.11 112 GLN A C 1
ATOM 792 O O . GLN A 1 112 ? -25.347 28.651 8.002 1.00 86.92 112 GLN A O 1
ATOM 794 N N . SER A 1 113 ? -26.170 29.011 5.931 1.00 90.73 113 SER A N 1
ATOM 795 C CA . SER A 1 113 ? -27.480 29.502 6.362 1.00 95.51 113 SER A CA 1
ATOM 796 C C . SER A 1 113 ? -28.230 28.634 7.359 1.00 98.45 113 SER A C 1
ATOM 797 O O . SER A 1 113 ? -29.210 29.090 7.959 1.00 97.94 113 SER A O 1
ATOM 800 N N . LEU A 1 114 ? -27.782 27.393 7.542 1.00 102.31 114 LEU A N 1
ATOM 801 C CA . LEU A 1 114 ? -28.479 26.486 8.443 1.00 106.34 114 LEU A CA 1
ATOM 802 C C . LEU A 1 114 ? -29.919 26.596 7.948 1.00 109.27 114 LEU A C 1
ATOM 803 O O . LEU A 1 114 ? -30.132 26.905 6.771 1.00 109.85 114 LEU A O 1
ATOM 805 N N . GLN A 1 115 ? -30.901 26.372 8.820 1.00 112.15 115 GLN A N 1
ATOM 806 C CA . GLN A 1 115 ? -32.304 26.473 8.409 1.00 114.72 115 GLN A CA 1
ATOM 807 C C . GLN A 1 115 ? -32.463 25.859 7.015 1.00 116.44 115 GLN A C 1
ATOM 808 O O . GLN A 1 115 ? -33.403 26.179 6.278 1.00 116.58 115 GLN A O 1
ATOM 814 N N . LYS A 1 116 ? -31.515 24.993 6.665 1.00 118.10 116 LYS A N 1
ATOM 815 C CA . LYS A 1 116 ? -31.491 24.310 5.380 1.00 119.43 116 LYS A CA 1
ATOM 816 C C . LYS A 1 116 ? -31.616 22.818 5.655 1.00 120.42 116 LYS A C 1
ATOM 817 O O . LYS A 1 116 ? -30.668 22.052 5.458 1.00 121.12 116 LYS A O 1
ATOM 819 N N . ALA A 1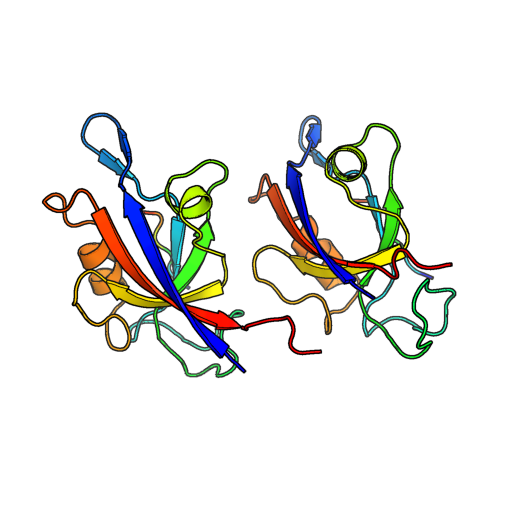 117 ? -32.793 22.422 6.133 1.00 120.76 117 ALA A N 1
ATOM 820 C CA . ALA A 1 117 ? -33.081 21.029 6.447 1.00 120.89 117 ALA A CA 1
ATOM 821 C C . ALA A 1 117 ? -33.086 20.193 5.166 1.00 121.09 117 ALA A C 1
ATOM 822 O O . ALA A 1 117 ? -34.171 19.704 4.780 1.00 121.07 117 ALA A O 1
ATOM 824 N N . ALA B 1 11 ? -41.295 20.905 15.008 1.00 90.59 11 ALA B N 1
ATOM 825 C CA . ALA B 1 11 ? -39.822 20.825 14.779 1.00 90.72 11 ALA B CA 1
ATOM 826 C C . ALA B 1 11 ? -39.232 22.229 14.644 1.00 90.49 11 ALA B C 1
ATOM 827 O O . ALA B 1 11 ? -39.251 22.816 13.561 1.00 91.38 11 ALA B O 1
ATOM 829 N N . VAL B 1 12 ? -38.701 22.758 15.746 1.00 88.95 12 VAL B N 1
ATOM 830 C CA . VAL B 1 12 ? -38.125 24.102 15.759 1.00 86.90 12 VAL B CA 1
ATOM 831 C C . VAL B 1 12 ? -36.617 24.092 16.029 1.00 85.04 12 VAL B C 1
ATOM 832 O O . VAL B 1 12 ? -36.092 23.189 16.686 1.00 85.39 12 VAL B O 1
ATOM 836 N N . VAL B 1 13 ? -35.929 25.108 15.520 1.00 82.12 13 VAL B N 1
ATOM 837 C CA . VAL B 1 13 ? -34.485 25.221 15.691 1.00 79.61 13 VAL B CA 1
ATOM 838 C C . VAL B 1 13 ? -34.118 26.346 16.657 1.00 77.68 13 VAL B C 1
ATOM 839 O O . VAL B 1 13 ? -34.580 27.475 16.511 1.00 77.79 13 VAL B O 1
ATOM 843 N N . GLN B 1 14 ? -33.282 26.032 17.640 1.00 75.54 14 GLN B N 1
ATOM 844 C CA . GLN B 1 14 ? -32.870 27.019 18.628 1.00 73.61 14 GLN B CA 1
ATOM 845 C C . GLN B 1 14 ? -31.412 26.854 19.027 1.00 71.27 14 GLN B C 1
ATOM 846 O O . GLN B 1 14 ? -30.826 25.779 18.871 1.00 69.75 14 GLN B O 1
ATOM 852 N N . ARG B 1 15 ? -30.823 27.923 19.551 1.00 68.75 15 ARG B N 1
ATOM 853 C CA . ARG B 1 15 ? -29.435 27.849 19.965 1.00 67.18 15 ARG B CA 1
ATOM 854 C C . ARG B 1 15 ? -29.271 28.019 21.461 1.00 64.20 15 ARG B C 1
ATOM 855 O O . ARG B 1 15 ? -29.886 28.884 22.079 1.00 64.37 15 ARG B O 1
ATOM 863 N N . VAL B 1 16 ? -28.437 27.159 22.030 1.00 60.10 16 VAL B N 1
ATOM 864 C CA . VAL B 1 16 ? -28.170 27.156 23.449 1.00 57.18 16 VAL B CA 1
ATOM 865 C C . VAL B 1 16 ? -26.701 27.437 23.665 1.00 56.56 16 VAL B C 1
ATOM 866 O O . VAL B 1 16 ? -25.850 26.861 22.996 1.00 57.92 16 VAL B O 1
ATOM 870 N N . GLU B 1 17 ? -26.406 28.328 24.600 1.00 55.21 17 GLU B N 1
ATOM 871 C CA . GLU B 1 17 ? -25.030 28.679 24.907 1.00 54.50 17 GLU B CA 1
ATOM 872 C C . GLU B 1 17 ? -24.778 28.256 26.344 1.00 52.12 17 GLU B C 1
ATOM 873 O O . GLU B 1 17 ? -25.399 28.763 27.271 1.00 51.54 17 GLU B O 1
ATOM 879 N N . ILE B 1 18 ? -23.862 27.319 26.524 1.00 51.14 18 ILE B N 1
ATOM 880 C CA . ILE B 1 18 ? -23.562 26.800 27.846 1.00 50.20 18 ILE B CA 1
ATOM 881 C C . ILE B 1 18 ? -22.165 27.138 28.314 1.00 49.90 18 ILE B C 1
ATOM 882 O O . ILE B 1 18 ? -21.196 26.789 27.659 1.00 50.07 18 ILE B O 1
ATOM 887 N N . HIS B 1 19 ? -22.054 27.809 29.448 1.00 51.71 19 HIS B N 1
ATOM 888 C CA . HIS B 1 19 ? -20.744 28.128 29.981 1.00 53.57 19 HIS B CA 1
ATOM 889 C C . HIS B 1 19 ? -20.375 26.933 30.847 1.00 52.98 19 HIS B C 1
ATOM 890 O O . HIS B 1 19 ? -21.091 26.591 31.789 1.00 54.18 19 HIS B O 1
ATOM 897 N N . LYS B 1 20 ? -19.269 26.283 30.516 1.00 52.30 20 LYS B N 1
ATOM 898 C CA . LYS B 1 20 ? -18.811 25.124 31.271 1.00 51.98 20 LYS B CA 1
ATOM 899 C C . LYS B 1 20 ? -18.541 25.455 32.729 1.00 52.49 20 LYS B C 1
ATOM 900 O O . LYS B 1 20 ? -18.254 26.598 33.073 1.00 51.98 20 LYS B O 1
ATOM 906 N N . LEU B 1 21 ? -18.630 24.438 33.583 1.00 55.01 21 LEU B N 1
ATOM 907 C CA . LEU B 1 21 ? -18.397 24.600 35.016 1.00 56.74 21 LEU B CA 1
ATOM 908 C C . LEU B 1 21 ? -16.995 24.099 35.333 1.00 59.57 21 LEU B C 1
ATOM 909 O O . LEU B 1 21 ? -16.667 22.939 35.082 1.00 59.16 21 LEU B O 1
ATOM 914 N N . ARG B 1 22 ? -16.165 24.986 35.873 1.00 64.27 22 ARG B N 1
ATOM 915 C CA . ARG B 1 22 ? -14.787 24.638 36.209 1.00 68.56 22 ARG B CA 1
ATOM 916 C C . ARG B 1 22 ? -14.705 23.985 37.576 1.00 69.54 22 ARG B C 1
ATOM 917 O O . ARG B 1 22 ? -14.630 24.669 38.594 1.00 70.10 22 ARG B O 1
ATOM 925 N N . GLN B 1 23 ? -14.722 22.659 37.593 1.00 71.44 23 GLN B N 1
ATOM 926 C CA . GLN B 1 23 ? -14.635 21.916 38.843 1.00 74.12 23 GLN B CA 1
ATOM 927 C C . GLN B 1 23 ? -13.193 21.433 39.009 1.00 75.61 23 GLN B C 1
ATOM 928 O O . GLN B 1 23 ? -12.820 20.360 38.523 1.00 75.87 23 GLN B O 1
ATOM 934 N N . GLY B 1 24 ? -12.386 22.233 39.697 1.00 77.06 24 GLY B N 1
ATOM 935 C CA . GLY B 1 24 ? -10.994 21.879 39.893 1.00 78.24 24 GLY B CA 1
ATOM 936 C C . GLY B 1 24 ? -10.256 21.926 38.567 1.00 79.47 24 GLY B C 1
ATOM 937 O O . GLY B 1 24 ? -9.912 23.005 38.076 1.00 79.35 24 GLY B O 1
ATOM 938 N N . GLU B 1 25 ? -10.025 20.748 37.989 1.00 80.74 25 GLU B N 1
ATOM 939 C CA . GLU B 1 25 ? -9.327 20.612 36.710 1.00 81.67 25 GLU B CA 1
ATOM 940 C C . GLU B 1 25 ? -10.258 20.133 35.599 1.00 80.85 25 GLU B C 1
ATOM 941 O O . GLU B 1 25 ? -9.848 19.992 34.442 1.00 81.01 25 GLU B O 1
ATOM 947 N N . ASN B 1 26 ? -11.514 19.890 35.955 1.00 78.65 26 ASN B N 1
ATOM 948 C CA . ASN B 1 26 ? -12.490 19.405 34.993 1.00 75.63 26 ASN B CA 1
ATOM 949 C C . ASN B 1 26 ? -13.476 20.482 34.565 1.00 72.81 26 ASN B C 1
ATOM 950 O O . ASN B 1 26 ? -13.784 21.403 35.324 1.00 72.03 26 ASN B O 1
ATOM 955 N N . LEU B 1 27 ? -13.964 20.363 33.337 1.00 68.68 27 LEU B N 1
ATOM 956 C CA . LEU B 1 27 ? -14.946 21.304 32.817 1.00 65.64 27 LEU B CA 1
ATOM 957 C C . LEU B 1 27 ? -16.222 20.518 32.550 1.00 63.46 27 LEU B C 1
ATOM 958 O O . LEU B 1 27 ? -16.268 19.640 31.686 1.00 63.79 27 LEU B O 1
ATOM 963 N N . ILE B 1 28 ? -17.258 20.847 33.310 1.00 59.95 28 ILE B N 1
ATOM 964 C CA . ILE B 1 28 ? -18.534 20.155 33.231 1.00 55.40 28 ILE B CA 1
ATOM 965 C C . ILE B 1 28 ? -19.611 20.928 32.491 1.00 52.73 28 ILE B C 1
ATOM 966 O O . ILE B 1 28 ? -19.752 22.143 32.664 1.00 52.90 28 ILE B O 1
ATOM 971 N N . LEU B 1 29 ? -20.377 20.213 31.676 1.00 48.58 29 LEU B N 1
ATOM 972 C CA . LEU B 1 29 ? -21.461 20.821 30.926 1.00 48.23 29 LEU B CA 1
ATOM 973 C C . LEU B 1 29 ? -22.814 20.488 31.556 1.00 48.92 29 LEU B C 1
ATOM 974 O O . LEU B 1 29 ? -23.776 21.269 31.453 1.00 49.21 29 LEU B O 1
ATOM 979 N N . GLY B 1 30 ? -22.887 19.321 32.196 1.00 46.86 30 GLY B N 1
ATOM 980 C CA . GLY B 1 30 ? -24.113 18.911 32.850 1.00 44.92 30 GLY B CA 1
ATOM 981 C C . GLY B 1 30 ? -25.167 18.243 31.990 1.00 45.15 30 GLY B C 1
ATOM 982 O O . GLY B 1 30 ? -26.363 18.493 32.182 1.00 44.91 30 GLY B O 1
ATOM 983 N N . PHE B 1 31 ? -24.746 17.412 31.038 1.00 44.07 31 PHE B N 1
ATOM 984 C CA . PHE B 1 31 ? -25.701 16.699 30.201 1.00 44.01 31 PHE B CA 1
ATOM 985 C C . PHE B 1 31 ? -25.058 15.488 29.520 1.00 44.43 31 PHE B C 1
ATOM 986 O O . PHE B 1 31 ? -23.842 15.329 29.550 1.00 43.62 31 PHE B O 1
ATOM 994 N N . SER B 1 32 ? -25.873 14.604 28.949 1.00 45.03 32 SER B N 1
ATOM 995 C CA . SER B 1 32 ? -25.334 13.413 28.296 1.00 44.67 32 SER B CA 1
ATOM 996 C C . SER B 1 32 ? -25.821 13.277 26.879 1.00 44.26 32 SER B C 1
ATOM 997 O O . SER B 1 32 ? -26.894 13.756 26.523 1.00 43.78 32 SER B O 1
ATOM 1000 N N . ILE B 1 33 ? -25.026 12.603 26.067 1.00 45.29 33 ILE B N 1
ATOM 1001 C CA . ILE B 1 33 ? -25.390 12.426 24.680 1.00 47.70 33 ILE B CA 1
ATOM 1002 C C . ILE B 1 33 ? -25.414 10.974 24.230 1.00 49.80 33 ILE B C 1
ATOM 1003 O O . ILE B 1 33 ? -24.779 10.089 24.824 1.00 49.92 33 ILE B O 1
ATOM 1008 N N . GLY B 1 34 ? -26.154 10.765 23.151 1.00 51.35 34 GLY B N 1
ATOM 1009 C CA . GLY B 1 34 ? -26.278 9.463 22.535 1.00 53.97 34 GLY B CA 1
ATOM 1010 C C . GLY B 1 34 ? -26.421 9.724 21.045 1.00 55.25 34 GLY B C 1
ATOM 1011 O O . GLY B 1 34 ? -26.876 10.799 20.631 1.00 54.90 34 GLY B O 1
ATOM 1012 N N . GLY B 1 35 ? -26.025 8.759 20.228 1.00 55.70 35 GLY B N 1
ATOM 1013 C CA . GLY B 1 35 ? -26.145 8.951 18.799 1.00 56.18 35 GLY B CA 1
ATOM 1014 C C . GLY B 1 35 ? -24.800 8.897 18.117 1.00 57.59 35 GLY B C 1
ATOM 1015 O O . GLY B 1 35 ? -23.770 8.604 18.739 1.00 55.13 35 GLY B O 1
ATOM 1016 N N . GLY B 1 36 ? -24.817 9.199 16.826 1.00 59.93 36 GLY B N 1
ATOM 1017 C CA . GLY B 1 36 ? -23.600 9.166 16.042 1.00 63.66 36 GLY B CA 1
ATOM 1018 C C . GLY B 1 36 ? -23.724 8.114 14.955 1.00 65.47 36 GLY B C 1
ATOM 1019 O O . GLY B 1 36 ? -24.392 7.092 15.131 1.00 65.88 36 GLY B O 1
ATOM 1020 N N . ILE B 1 37 ? -23.079 8.368 13.824 1.00 67.53 37 ILE B N 1
ATOM 1021 C CA . ILE B 1 37 ? -23.107 7.447 12.691 1.00 68.82 37 ILE B CA 1
ATOM 1022 C C . ILE B 1 37 ? -22.593 6.046 13.050 1.00 70.18 37 ILE B C 1
ATOM 1023 O O . ILE B 1 37 ? -23.049 5.052 12.483 1.00 70.19 37 ILE B O 1
ATOM 1028 N N . ASP B 1 38 ? -21.657 5.971 13.996 1.00 71.54 38 ASP B N 1
ATOM 1029 C CA . ASP B 1 38 ? -21.091 4.692 14.421 1.00 72.85 38 ASP B CA 1
ATOM 1030 C C . ASP B 1 38 ? -21.992 3.994 15.439 1.00 75.17 38 ASP B C 1
ATOM 1031 O O . ASP B 1 38 ? -21.561 3.071 16.134 1.00 74.33 38 ASP B O 1
ATOM 1036 N N . GLN B 1 39 ? -23.246 4.435 15.519 1.00 77.95 39 GLN B N 1
ATOM 1037 C CA . GLN B 1 39 ? -24.199 3.857 16.465 1.00 80.57 39 GLN B CA 1
ATOM 1038 C C . GLN B 1 39 ? -25.520 3.451 15.799 1.00 82.94 39 GLN B C 1
ATOM 1039 O O . GLN B 1 39 ? -25.884 3.973 14.740 1.00 84.17 39 GLN B O 1
ATOM 1045 N N . ASP B 1 40 ? -26.231 2.518 16.432 1.00 84.83 40 ASP B N 1
ATOM 1046 C CA . ASP B 1 40 ? -27.516 2.025 15.927 1.00 86.77 40 ASP B CA 1
ATOM 1047 C C . ASP B 1 40 ? -28.616 3.060 16.193 1.00 87.57 40 ASP B C 1
ATOM 1048 O O . ASP B 1 40 ? -29.130 3.163 17.306 1.00 87.66 40 ASP B O 1
ATOM 1053 N N . PRO B 1 41 ? -29.001 3.827 15.162 1.00 88.60 41 PRO B N 1
ATOM 1054 C CA . PRO B 1 41 ? -30.031 4.870 15.246 1.00 90.01 41 PRO B CA 1
ATOM 1055 C C . PRO B 1 41 ? -31.423 4.419 15.667 1.00 91.06 41 PRO B C 1
ATOM 1056 O O . PRO B 1 41 ? -32.232 5.231 16.122 1.00 90.91 41 PRO B O 1
ATOM 1060 N N . SER B 1 42 ? -31.703 3.131 15.510 1.00 93.04 42 SER B N 1
ATOM 1061 C CA . SER B 1 42 ? -33.012 2.589 15.866 1.00 94.57 42 SER B CA 1
ATOM 1062 C C . SER B 1 42 ? -33.290 2.638 17.371 1.00 95.84 42 SER B C 1
ATOM 1063 O O . SER B 1 42 ? -34.439 2.509 17.800 1.00 95.43 42 SER B O 1
ATOM 1066 N N . GLN B 1 43 ? -32.243 2.874 18.161 1.00 98.03 43 GLN B N 1
ATOM 1067 C CA . GLN B 1 43 ? -32.348 2.896 19.622 1.00 100.24 43 GLN B CA 1
ATOM 1068 C C . GLN B 1 43 ? -33.008 4.085 20.342 1.00 101.09 43 GLN B C 1
ATOM 1069 O O . GLN B 1 43 ? -32.361 5.096 20.630 1.00 100.29 43 GLN B O 1
ATOM 1075 N N . ASN B 1 44 ? -34.303 3.930 20.626 1.00 101.86 44 ASN B N 1
ATOM 1076 C CA . ASN B 1 44 ? -35.132 4.892 21.373 1.00 101.79 44 ASN B CA 1
ATOM 1077 C C . ASN B 1 44 ? -34.987 6.404 21.183 1.00 100.66 44 ASN B C 1
ATOM 1078 O O . ASN B 1 44 ? -35.344 7.169 22.089 1.00 99.37 44 ASN B O 1
ATOM 1083 N N . PRO B 1 45 ? -34.509 6.872 20.024 1.00 100.05 45 PRO B N 1
ATOM 1084 C CA . PRO B 1 45 ? -34.422 8.331 20.014 1.00 99.13 45 PRO B CA 1
ATOM 1085 C C . PRO B 1 45 ? -35.752 9.029 20.229 1.00 97.96 45 PRO B C 1
ATOM 1086 O O . PRO B 1 45 ? -36.816 8.405 20.310 1.00 97.34 45 PRO B O 1
ATOM 1090 N N . PHE B 1 46 ? -35.651 10.345 20.341 1.00 96.60 46 PHE B N 1
ATOM 1091 C CA . PHE B 1 46 ? -36.787 11.233 20.518 1.00 94.75 46 PHE B CA 1
ATOM 1092 C C . PHE B 1 46 ? -36.933 11.709 19.081 1.00 95.67 46 PHE B C 1
ATOM 1093 O O . PHE B 1 46 ? -37.685 12.636 18.765 1.00 95.92 46 PHE B O 1
ATOM 1101 N N . SER B 1 47 ? -36.175 11.022 18.225 1.00 96.42 47 SER B N 1
ATOM 1102 C CA . SER B 1 47 ? -36.128 11.263 16.792 1.00 96.68 47 SER B CA 1
ATOM 1103 C C . SER B 1 47 ? -37.264 10.512 16.130 1.00 96.88 47 SER B C 1
ATOM 1104 O O . SER B 1 47 ? -37.426 9.302 16.319 1.00 97.52 47 SER B O 1
ATOM 1107 N N . GLU B 1 48 ? -38.047 11.246 15.352 1.00 96.70 48 GLU B N 1
ATOM 1108 C CA . GLU B 1 48 ? -39.183 10.691 14.630 1.00 96.75 48 GLU B CA 1
ATOM 1109 C C . GLU B 1 48 ? -38.692 9.603 13.671 1.00 96.49 48 GLU B C 1
ATOM 1110 O O . GLU B 1 48 ? -39.233 8.492 13.629 1.00 96.57 48 GLU B O 1
ATOM 1112 N N . ASP B 1 49 ? -37.656 9.940 12.909 1.00 95.59 49 ASP B N 1
ATOM 1113 C CA . ASP B 1 49 ? -37.048 9.024 11.954 1.00 94.65 49 ASP B CA 1
ATOM 1114 C C . ASP B 1 49 ? -36.085 8.115 12.723 1.00 93.50 49 ASP B C 1
ATOM 1115 O O . ASP B 1 49 ? -35.138 8.598 13.347 1.00 93.90 49 ASP B O 1
ATOM 1120 N N . LYS B 1 50 ? -36.316 6.806 12.680 1.00 91.73 50 LYS B N 1
ATOM 1121 C CA . LYS B 1 50 ? -35.453 5.875 13.402 1.00 90.36 50 LYS B CA 1
ATOM 1122 C C . LYS B 1 50 ? -34.159 5.536 12.674 1.00 88.98 50 LYS B C 1
ATOM 1123 O O . LYS B 1 50 ? -33.430 4.626 13.079 1.00 89.10 50 LYS B O 1
ATOM 1129 N N . THR B 1 51 ? -33.873 6.266 11.601 1.00 87.35 51 THR B N 1
ATOM 1130 C CA . THR B 1 51 ? -32.645 6.051 10.839 1.00 86.23 51 THR B CA 1
ATOM 1131 C C . THR B 1 51 ? -31.670 7.167 11.200 1.00 85.19 51 THR B C 1
ATOM 1132 O O . THR B 1 51 ? -30.460 7.043 11.008 1.00 85.81 51 THR B O 1
ATOM 1136 N N . ASP B 1 52 ? -32.222 8.261 11.716 1.00 83.43 52 ASP B N 1
ATOM 1137 C CA . ASP B 1 52 ? -31.446 9.426 12.123 1.00 80.78 52 ASP B CA 1
ATOM 1138 C C . ASP B 1 52 ? -30.379 9.017 13.131 1.00 78.76 52 ASP B C 1
ATOM 1139 O O . ASP B 1 52 ? -30.694 8.577 14.238 1.00 80.06 52 ASP B O 1
ATOM 1144 N N . LYS B 1 53 ? -29.116 9.164 12.744 1.00 76.16 53 LYS B N 1
ATOM 1145 C CA . LYS B 1 53 ? -27.995 8.794 13.605 1.00 73.91 53 LYS B CA 1
ATOM 1146 C C . LYS B 1 53 ? -27.331 10.041 14.181 1.00 71.22 53 LYS B C 1
ATOM 1147 O O . LYS B 1 53 ? -26.174 10.000 14.612 1.00 70.99 53 LYS B O 1
ATOM 1153 N N . GLY B 1 54 ? -28.067 11.148 14.174 1.00 67.90 54 GLY B N 1
ATOM 1154 C CA . GLY B 1 54 ? -27.538 12.391 14.701 1.00 64.98 54 GLY B CA 1
ATOM 1155 C C . GLY B 1 54 ? -27.258 12.293 16.188 1.00 62.17 54 GLY B C 1
ATOM 1156 O O . GLY B 1 54 ? -27.435 11.228 16.786 1.00 61.90 54 GLY B O 1
ATOM 1157 N N . ILE B 1 55 ? -26.808 13.397 16.781 1.00 59.07 55 ILE B N 1
ATOM 1158 C CA . ILE B 1 55 ? -26.511 13.431 18.208 1.00 55.28 55 ILE B CA 1
ATOM 1159 C C . ILE B 1 55 ? -27.704 13.994 18.975 1.00 54.27 55 ILE B C 1
ATOM 1160 O O . ILE B 1 55 ? -28.310 14.992 18.570 1.00 53.70 55 ILE B O 1
ATOM 1165 N N . TYR B 1 56 ? -28.037 13.343 20.085 1.00 52.55 56 TYR B N 1
ATOM 1166 C CA . TYR B 1 56 ? -29.167 13.754 20.906 1.00 50.18 56 TYR B CA 1
ATOM 1167 C C . TYR B 1 56 ? -28.810 13.879 22.377 1.00 49.74 56 TYR B C 1
ATOM 1168 O O . TYR B 1 56 ? -27.926 13.175 22.885 1.00 48.69 56 TYR B O 1
ATOM 1177 N N . VAL B 1 57 ? -29.516 14.775 23.060 1.00 49.50 57 VAL B N 1
ATOM 1178 C CA . VAL B 1 57 ? -29.318 14.970 24.492 1.00 48.17 57 VAL B CA 1
ATOM 1179 C C . VAL B 1 57 ? -30.196 13.931 25.201 1.00 49.59 57 VAL B C 1
ATOM 1180 O O . VAL B 1 57 ? -31.430 13.981 25.116 1.00 49.65 57 VAL B O 1
ATOM 1184 N N . THR B 1 58 ? -29.560 12.983 25.882 1.00 49.67 58 THR B N 1
ATOM 1185 C CA . THR B 1 58 ? -30.294 11.936 26.579 1.00 51.15 58 THR B CA 1
ATOM 1186 C C . THR B 1 58 ? -30.468 12.230 28.061 1.00 53.71 58 THR B C 1
ATOM 1187 O O . THR B 1 58 ? -31.272 11.588 28.738 1.00 56.29 58 THR B O 1
ATOM 1191 N N . ARG B 1 59 ? -29.713 13.192 28.573 1.00 54.74 59 ARG B N 1
ATOM 1192 C CA . ARG B 1 59 ? -29.802 13.533 29.986 1.00 54.51 59 ARG B CA 1
ATOM 1193 C C . ARG B 1 59 ? -29.403 14.976 30.237 1.00 52.32 59 ARG B C 1
ATOM 1194 O O . ARG B 1 59 ? -28.522 15.504 29.562 1.00 52.31 59 ARG B O 1
ATOM 1202 N N . VAL B 1 60 ? -30.056 15.600 31.210 1.00 49.19 60 VAL B N 1
ATOM 1203 C CA . VAL B 1 60 ? -29.752 16.968 31.587 1.00 46.56 60 VAL B CA 1
ATOM 1204 C C . VAL B 1 60 ? -29.791 17.083 33.114 1.00 47.05 60 VAL B C 1
ATOM 1205 O O . VAL B 1 60 ? -30.858 17.081 33.716 1.00 48.18 60 VAL B O 1
ATOM 1209 N N . SER B 1 61 ? -28.622 17.173 33.738 1.00 46.59 61 SER B N 1
ATOM 1210 C CA . SER B 1 61 ? -28.534 17.270 35.191 1.00 45.15 61 SER B CA 1
ATOM 1211 C C . SER B 1 61 ? -29.254 18.476 35.789 1.00 46.09 61 SER B C 1
ATOM 1212 O O . SER B 1 61 ? -29.186 19.586 35.235 1.00 46.24 61 SER B O 1
ATOM 1215 N N . GLU B 1 62 ? -29.940 18.249 36.918 1.00 45.59 62 GLU B N 1
ATOM 1216 C CA . GLU B 1 62 ? -30.685 19.300 37.621 1.00 43.61 62 GLU B CA 1
ATOM 1217 C C . GLU B 1 62 ? -29.727 20.318 38.208 1.00 44.06 62 GLU B C 1
ATOM 1218 O O . GLU B 1 62 ? -28.740 19.958 38.855 1.00 44.51 62 GLU B O 1
ATOM 1224 N N . GLY B 1 63 ? -30.025 21.592 37.990 1.00 44.55 63 GLY B N 1
ATOM 1225 C CA . GLY B 1 63 ? -29.172 22.639 38.516 1.00 45.83 63 GLY B CA 1
ATOM 1226 C C . GLY B 1 63 ? -27.802 22.653 37.866 1.00 46.22 63 GLY B C 1
ATOM 1227 O O . GLY B 1 63 ? -26.863 23.223 38.418 1.00 50.74 63 GLY B O 1
ATOM 1228 N N . GLY B 1 64 ? -27.676 22.019 36.706 1.00 43.56 64 GLY B N 1
ATOM 1229 C CA . GLY B 1 64 ? -26.404 22.010 36.018 1.00 42.51 64 GLY B CA 1
ATOM 1230 C C . GLY B 1 64 ? -26.322 23.154 35.021 1.00 40.99 64 GLY B C 1
ATOM 1231 O O . GLY B 1 64 ? -27.305 23.865 34.819 1.00 41.01 64 GLY B O 1
ATOM 1232 N N . PRO B 1 65 ? -25.157 23.365 34.390 1.00 39.69 65 PRO B N 1
ATOM 1233 C CA . PRO B 1 65 ? -24.959 24.436 33.411 1.00 38.72 65 PRO B CA 1
ATOM 1234 C C . PRO B 1 65 ? -25.929 24.332 32.243 1.00 39.71 65 PRO B C 1
ATOM 1235 O O . PRO B 1 65 ? -26.614 25.302 31.883 1.00 38.88 65 PRO B O 1
ATOM 1239 N N . ALA B 1 66 ? -25.981 23.142 31.661 1.00 39.38 66 ALA B N 1
ATOM 1240 C CA . ALA B 1 66 ? -26.861 22.872 30.538 1.00 40.12 66 ALA B CA 1
ATOM 1241 C C . ALA B 1 66 ? -28.336 23.136 30.870 1.00 41.01 66 ALA B C 1
ATOM 1242 O O . ALA B 1 66 ? -29.053 23.776 30.095 1.00 40.42 66 ALA B O 1
ATOM 1244 N N . GLU B 1 67 ? -28.800 22.654 32.018 1.00 42.16 67 GLU B N 1
ATOM 1245 C CA . GLU B 1 67 ? -30.198 22.868 32.358 1.00 44.01 67 GLU B CA 1
ATOM 1246 C C . GLU B 1 67 ? -30.509 24.350 32.470 1.00 44.29 67 GLU B C 1
ATOM 1247 O O . GLU B 1 67 ? -31.534 24.821 31.979 1.00 44.82 67 GLU B O 1
ATOM 1253 N N . ILE B 1 68 ? -29.615 25.081 33.119 1.00 43.55 68 ILE B N 1
ATOM 1254 C CA . ILE B 1 68 ? -29.799 26.509 33.307 1.00 43.21 68 ILE B CA 1
ATOM 1255 C C . ILE B 1 68 ? -29.719 27.260 31.978 1.00 43.76 68 ILE B C 1
ATOM 1256 O O . ILE B 1 68 ? -30.341 28.318 31.807 1.00 43.32 68 ILE B O 1
ATOM 1261 N N . ALA B 1 69 ? -28.961 26.693 31.042 1.00 43.60 69 ALA B N 1
ATOM 1262 C CA . ALA B 1 69 ? -28.752 27.285 29.724 1.00 43.85 69 ALA B CA 1
ATOM 1263 C C . ALA B 1 69 ? -29.916 27.053 28.756 1.00 46.15 69 ALA B C 1
ATOM 1264 O O . ALA B 1 69 ? -30.025 27.743 27.734 1.00 47.11 69 ALA B O 1
ATOM 1266 N N . GLY B 1 70 ? -30.779 26.084 29.066 1.00 46.07 70 GLY B N 1
ATOM 1267 C CA . GLY B 1 70 ? -31.911 25.817 28.192 1.00 45.49 70 GLY B CA 1
ATOM 1268 C C . GLY B 1 70 ? -31.933 24.448 27.524 1.00 44.82 70 GLY B C 1
ATOM 1269 O O . GLY B 1 70 ? -32.940 24.043 26.934 1.00 43.79 70 GLY B O 1
ATOM 1270 N N . LEU B 1 71 ? -30.825 23.726 27.602 1.00 44.11 71 LEU B N 1
ATOM 1271 C CA . LEU B 1 71 ? -30.773 22.410 26.997 1.00 44.79 71 LEU B CA 1
ATOM 1272 C C . LEU B 1 71 ? -31.915 21.563 27.565 1.00 46.87 71 LEU B C 1
ATOM 1273 O O . LEU B 1 71 ? -32.183 21.595 28.764 1.00 47.06 71 LEU B O 1
ATOM 1278 N N . GLN B 1 72 ? -32.585 20.812 26.695 1.00 48.69 72 GLN B N 1
ATOM 1279 C CA . GLN B 1 72 ? -33.687 19.943 27.088 1.00 48.32 72 GLN B CA 1
ATOM 1280 C C . GLN B 1 72 ? -33.438 18.539 26.581 1.00 49.24 72 GLN B C 1
ATOM 1281 O O . GLN B 1 72 ? -32.866 18.368 25.500 1.00 51.90 72 GLN B O 1
ATOM 1287 N N . ILE B 1 73 ? -33.852 17.536 27.355 1.00 49.21 73 ILE B N 1
ATOM 1288 C CA . ILE B 1 73 ? -33.682 16.142 26.956 1.00 49.66 73 ILE B CA 1
ATOM 1289 C C . ILE B 1 73 ? -34.385 15.926 25.625 1.00 50.38 73 ILE B C 1
ATOM 1290 O O . ILE B 1 73 ? -35.455 16.491 25.389 1.00 51.16 73 ILE B O 1
ATOM 1295 N N . GLY B 1 74 ? -33.780 15.124 24.750 1.00 50.72 74 GLY B N 1
ATOM 1296 C CA . GLY B 1 74 ? -34.383 14.880 23.449 1.00 52.17 74 GLY B CA 1
ATOM 1297 C C . GLY B 1 74 ? -33.944 15.862 22.368 1.00 53.38 74 GLY B C 1
ATOM 1298 O O . GLY B 1 74 ? -34.262 15.679 21.189 1.00 52.29 74 GLY B O 1
ATOM 1299 N N . ASP B 1 75 ? -33.221 16.909 22.765 1.00 54.28 75 ASP B N 1
ATOM 1300 C CA . ASP B 1 75 ? -32.724 17.904 21.815 1.00 54.56 75 ASP B CA 1
ATOM 1301 C C . ASP B 1 75 ? -31.676 17.280 20.889 1.00 54.10 75 ASP B C 1
ATOM 1302 O O . ASP B 1 75 ? -30.843 16.469 21.325 1.00 53.46 75 ASP B O 1
ATOM 1307 N N . LYS B 1 76 ? -31.712 17.658 19.616 1.00 53.36 76 LYS B N 1
ATOM 1308 C CA . LYS B 1 76 ? -30.734 17.145 18.667 1.00 54.43 76 LYS B CA 1
ATOM 1309 C C . LYS B 1 76 ? -29.670 18.218 18.413 1.00 54.14 76 LYS B C 1
ATOM 1310 O O . LYS B 1 76 ? -29.986 19.332 17.973 1.00 54.28 76 LYS B O 1
ATOM 1316 N N . ILE B 1 77 ? -28.417 17.882 18.698 1.00 52.72 77 ILE B N 1
ATOM 1317 C CA . ILE B 1 77 ? -27.310 18.810 18.507 1.00 53.79 77 ILE B CA 1
ATOM 1318 C C . ILE B 1 77 ? -26.858 18.895 17.051 1.00 55.62 77 ILE B C 1
ATOM 1319 O O . ILE B 1 77 ? -26.181 17.989 16.552 1.00 55.80 77 ILE B O 1
ATOM 1324 N N . MET B 1 78 ? -27.224 19.986 16.378 1.00 57.37 78 MET B N 1
ATOM 1325 C CA . MET B 1 78 ? -26.854 20.190 14.976 1.00 58.61 78 MET B CA 1
ATOM 1326 C C . MET B 1 78 ? -25.377 20.547 14.861 1.00 58.34 78 MET B C 1
ATOM 1327 O O . MET B 1 78 ? -24.642 19.920 14.101 1.00 58.99 78 MET B O 1
ATOM 1332 N N . GLN B 1 79 ? -24.941 21.554 15.612 1.00 57.48 79 GLN B N 1
ATOM 1333 C CA . GLN B 1 79 ? -23.541 21.953 15.568 1.00 57.88 79 GLN B CA 1
ATOM 1334 C C . GLN B 1 79 ? -23.045 22.547 16.880 1.00 56.63 79 GLN B C 1
ATOM 1335 O O . GLN B 1 79 ? -23.821 23.076 17.673 1.00 57.97 79 GLN B O 1
ATOM 1341 N N . VAL B 1 80 ? -21.739 22.458 17.091 1.00 54.48 80 VAL B N 1
ATOM 1342 C CA . VAL B 1 80 ? -21.116 22.970 18.293 1.00 53.91 80 VAL B CA 1
ATOM 1343 C C . VAL B 1 80 ? -19.956 23.894 17.930 1.00 54.60 80 VAL B C 1
ATOM 1344 O O . VAL B 1 80 ? -19.003 23.461 17.287 1.00 54.56 80 VAL B O 1
ATOM 1348 N N . ASN B 1 81 ? -20.043 25.160 18.341 1.00 54.46 81 ASN B N 1
ATOM 1349 C CA . ASN B 1 81 ? -18.995 26.132 18.072 1.00 53.62 81 ASN B CA 1
ATOM 1350 C C . ASN B 1 81 ? -18.517 26.102 16.630 1.00 54.96 81 ASN B C 1
ATOM 1351 O O . ASN B 1 81 ? -17.319 26.036 16.366 1.00 53.38 81 ASN B O 1
ATOM 1356 N N . GLY B 1 82 ? -19.464 26.147 15.699 1.00 57.31 82 GLY B N 1
ATOM 1357 C CA . GLY B 1 82 ? -19.118 26.120 14.296 1.00 58.52 82 GLY B CA 1
ATOM 1358 C C . GLY B 1 82 ? -19.034 24.729 13.699 1.00 59.85 82 GLY B C 1
ATOM 1359 O O . GLY B 1 82 ? -19.454 24.533 12.564 1.00 61.37 82 GLY B O 1
ATOM 1360 N N . TRP B 1 83 ? -18.501 23.765 14.445 1.00 60.79 83 TRP B N 1
ATOM 1361 C CA . TRP B 1 83 ? -18.370 22.397 13.940 1.00 62.41 83 TRP B CA 1
ATOM 1362 C C . TRP B 1 83 ? -19.696 21.683 13.752 1.00 63.19 83 TRP B C 1
ATOM 1363 O O . TRP B 1 83 ? -20.607 21.813 14.565 1.00 64.20 83 TRP B O 1
ATOM 1374 N N . ASP B 1 84 ? -19.798 20.916 12.678 1.00 64.02 84 ASP B N 1
ATOM 1375 C CA . ASP B 1 84 ? -21.019 20.175 12.416 1.00 66.99 84 ASP B CA 1
ATOM 1376 C C . ASP B 1 84 ? -21.131 18.938 13.308 1.00 67.83 84 ASP B C 1
ATOM 1377 O O . ASP B 1 84 ? -20.139 18.267 13.584 1.00 67.72 84 ASP B O 1
ATOM 1382 N N . MET B 1 85 ? -22.350 18.638 13.749 1.00 69.12 85 MET B N 1
ATOM 1383 C CA . MET B 1 85 ? -22.600 17.491 14.622 1.00 69.13 85 MET B CA 1
ATOM 1384 C C . MET B 1 85 ? -23.604 16.497 14.033 1.00 69.21 85 MET B C 1
ATOM 1385 O O . MET B 1 85 ? -24.013 15.551 14.701 1.00 69.40 85 MET B O 1
ATOM 1390 N N . THR B 1 86 ? -24.001 16.707 12.785 1.00 69.36 86 THR B N 1
ATOM 1391 C CA . THR B 1 86 ? -24.964 15.817 12.160 1.00 70.51 86 THR B CA 1
ATOM 1392 C C . THR B 1 86 ? -24.354 14.541 11.567 1.00 72.39 86 THR B C 1
ATOM 1393 O O . THR B 1 86 ? -24.992 13.482 11.580 1.00 72.92 86 THR B O 1
ATOM 1397 N N . MET B 1 87 ? -23.123 14.632 11.063 1.00 73.38 87 MET B N 1
ATOM 1398 C CA . MET B 1 87 ? -22.460 13.480 10.441 1.00 73.99 87 MET B CA 1
ATOM 1399 C C . MET B 1 87 ? -21.234 12.980 11.198 1.00 72.44 87 MET B C 1
ATOM 1400 O O . MET B 1 87 ? -20.282 12.501 10.584 1.00 72.63 87 MET B O 1
ATOM 1405 N N . VAL B 1 88 ? -21.247 13.079 12.519 1.00 70.54 88 VAL B N 1
ATOM 1406 C CA . VAL B 1 88 ? -20.096 12.635 13.297 1.00 68.68 88 VAL B CA 1
ATOM 1407 C C . VAL B 1 88 ? -20.353 11.371 14.103 1.00 67.65 88 VAL B C 1
ATOM 1408 O O . VAL B 1 88 ? -21.494 10.950 14.284 1.00 67.05 88 VAL B O 1
ATOM 1412 N N . THR B 1 89 ? -19.273 10.771 14.587 1.00 66.58 89 THR B N 1
ATOM 1413 C CA . THR B 1 89 ? -19.369 9.567 15.391 1.00 66.95 89 THR B CA 1
ATOM 1414 C C . THR B 1 89 ? -19.544 9.995 16.837 1.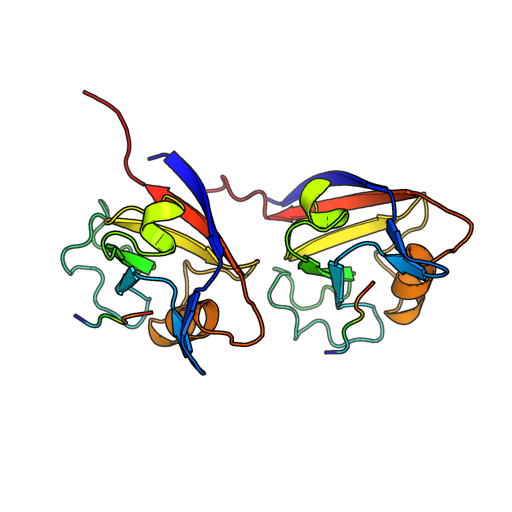00 67.98 89 THR B C 1
ATOM 1415 O O . THR B 1 89 ? -19.366 11.172 17.169 1.00 68.89 89 THR B O 1
ATOM 1419 N N . HIS B 1 90 ? -19.872 9.040 17.698 1.00 68.13 90 HIS B N 1
ATOM 1420 C CA . HIS B 1 90 ? -20.079 9.343 19.104 1.00 68.61 90 HIS B CA 1
ATOM 1421 C C . HIS B 1 90 ? -18.858 10.025 19.706 1.00 69.59 90 HIS B C 1
ATOM 1422 O O . HIS B 1 90 ? -18.973 11.098 20.299 1.00 70.91 90 HIS B O 1
ATOM 1429 N N . ASP B 1 91 ? -17.690 9.410 19.553 1.00 70.58 91 ASP B N 1
ATOM 1430 C CA . ASP B 1 91 ? -16.463 9.978 20.101 1.00 71.69 91 ASP B CA 1
ATOM 1431 C C . ASP B 1 91 ? -16.149 11.372 19.585 1.00 70.73 91 ASP B C 1
ATOM 1432 O O . ASP B 1 91 ? -15.602 12.203 20.314 1.00 70.83 91 ASP B O 1
ATOM 1437 N N . GLN B 1 92 ? -16.479 11.627 18.326 1.00 69.05 92 GLN B N 1
ATOM 1438 C CA . GLN B 1 92 ? -16.211 12.932 17.746 1.00 68.37 92 GLN B CA 1
ATOM 1439 C C . GLN B 1 92 ? -17.003 13.997 18.476 1.00 67.00 92 GLN B C 1
ATOM 1440 O O . GLN B 1 92 ? -16.451 15.008 18.912 1.00 66.80 92 GLN B O 1
ATOM 1446 N N . ALA B 1 93 ? -18.303 13.761 18.607 1.00 65.91 93 ALA B N 1
ATOM 1447 C CA . ALA B 1 93 ? -19.179 14.696 19.293 1.00 64.39 93 ALA B CA 1
ATOM 1448 C C . ALA B 1 93 ? -18.703 14.878 20.728 1.00 63.93 93 ALA B C 1
ATOM 1449 O O . ALA B 1 93 ? -18.782 15.972 21.286 1.00 64.79 93 ALA B O 1
ATOM 1451 N N . ARG B 1 94 ? -18.192 13.802 21.314 1.00 63.60 94 ARG B N 1
ATOM 1452 C CA . ARG B 1 94 ? -17.711 13.829 22.689 1.00 65.44 94 ARG B CA 1
ATOM 1453 C C . ARG B 1 94 ? -16.493 14.742 22.810 1.00 65.39 94 ARG B C 1
ATOM 1454 O O . ARG B 1 94 ? -16.341 15.487 23.782 1.00 64.69 94 ARG B O 1
ATOM 1462 N N . LYS B 1 95 ? -15.632 14.688 21.805 1.00 66.65 95 LYS B N 1
ATOM 1463 C CA . LYS B 1 95 ? -14.425 15.499 21.799 1.00 67.23 95 LYS B CA 1
ATOM 1464 C C . LYS B 1 95 ? -14.705 16.966 21.487 1.00 66.35 95 LYS B C 1
ATOM 1465 O O . LYS B 1 95 ? -14.034 17.855 22.016 1.00 66.21 95 LYS B O 1
ATOM 1471 N N . ARG B 1 96 ? -15.700 17.223 20.643 1.00 64.36 96 ARG B N 1
ATOM 1472 C CA . ARG B 1 96 ? -16.043 18.592 20.280 1.00 63.68 96 ARG B CA 1
ATOM 1473 C C . ARG B 1 96 ? -16.812 19.337 21.371 1.00 63.05 96 ARG B C 1
ATOM 1474 O O . ARG B 1 96 ? -17.046 20.540 21.260 1.00 62.93 96 ARG B O 1
ATOM 1482 N N . LEU B 1 97 ? -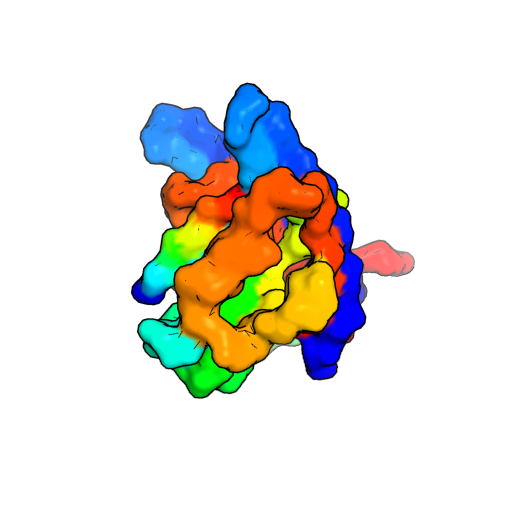17.208 18.627 22.424 1.00 61.42 97 LEU B N 1
ATOM 1483 C CA . LEU B 1 97 ? -17.941 19.247 23.523 1.00 57.77 97 LEU B CA 1
ATOM 1484 C C . LEU B 1 97 ? -17.028 19.320 24.729 1.00 58.23 97 LEU B C 1
ATOM 1485 O O . LEU B 1 97 ? -17.328 19.994 25.712 1.00 58.70 97 LEU B O 1
ATOM 1490 N N . THR B 1 98 ? -15.903 18.628 24.656 1.00 58.54 98 THR B N 1
ATOM 1491 C CA . THR B 1 98 ? -14.987 18.629 25.780 1.00 61.11 98 THR B CA 1
ATOM 1492 C C . THR B 1 98 ? -13.629 19.274 25.513 1.00 62.27 98 THR B C 1
ATOM 1493 O O . THR B 1 98 ? -12.659 18.964 26.200 1.00 62.21 98 THR B O 1
ATOM 1497 N N . LYS B 1 99 ? -13.561 20.162 24.520 1.00 64.19 99 LYS B N 1
ATOM 1498 C CA . LYS B 1 99 ? -12.315 20.862 24.211 1.00 66.06 99 LYS B CA 1
ATOM 1499 C C . LYS B 1 99 ? -12.011 21.814 25.360 1.00 67.15 99 LYS B C 1
ATOM 1500 O O . LYS B 1 99 ? -12.688 22.826 25.547 1.00 66.85 99 LYS B O 1
ATOM 1506 N N . ARG B 1 100 ? -10.978 21.478 26.121 1.00 68.46 100 ARG B N 1
ATOM 1507 C CA . ARG B 1 100 ? -10.571 22.257 27.278 1.00 71.03 100 ARG B CA 1
ATOM 1508 C C . ARG B 1 100 ? -10.259 23.731 27.024 1.00 70.95 100 ARG B C 1
ATOM 1509 O O . ARG B 1 100 ? -10.304 24.540 27.948 1.00 71.44 100 ARG B O 1
ATOM 1517 N N . SER B 1 101 ? -9.947 24.085 25.783 1.00 70.51 101 SER B N 1
ATOM 1518 C CA . SER B 1 101 ? -9.610 25.469 25.466 1.00 69.94 101 SER B CA 1
ATOM 1519 C C . SER B 1 101 ? -10.836 26.353 25.287 1.00 69.31 101 SER B C 1
ATOM 1520 O O . SER B 1 101 ? -10.715 27.562 25.090 1.00 70.31 101 SER B O 1
ATOM 1523 N N . GLU B 1 102 ? -12.018 25.755 25.349 1.00 68.03 102 GLU B N 1
ATOM 1524 C CA . GLU B 1 102 ? -13.246 26.521 25.184 1.00 66.26 102 GLU B CA 1
ATOM 1525 C C . GLU B 1 102 ? -14.061 26.473 26.472 1.00 65.39 102 GLU B C 1
ATOM 1526 O O . GLU B 1 102 ? -14.528 25.416 26.894 1.00 64.14 102 GLU B O 1
ATOM 1532 N N . GLU B 1 103 ? -14.207 27.629 27.105 1.00 64.71 103 GLU B N 1
ATOM 1533 C CA . GLU B 1 103 ? -14.955 27.733 28.350 1.00 62.92 103 GLU B CA 1
ATOM 1534 C C . GLU B 1 103 ? -16.453 27.735 28.066 1.00 59.10 103 GLU B C 1
ATOM 1535 O O . GLU B 1 103 ? -17.269 27.572 28.963 1.00 57.16 103 GLU B O 1
ATOM 1541 N N . VAL B 1 104 ? -16.806 27.905 26.800 1.00 55.48 104 VAL B N 1
ATOM 1542 C CA . VAL B 1 104 ? -18.196 27.948 26.400 1.00 51.10 104 VAL B CA 1
ATOM 1543 C C . VAL B 1 104 ? -18.443 27.121 25.150 1.00 50.10 104 VAL B C 1
ATOM 1544 O O . VAL B 1 104 ? -17.562 26.964 24.315 1.00 50.90 104 VAL B O 1
ATOM 1548 N N . VAL B 1 105 ? -19.643 26.567 25.045 1.00 47.93 105 VAL B N 1
ATOM 1549 C CA . VAL B 1 105 ? -20.015 25.795 23.879 1.00 48.25 105 VAL B CA 1
ATOM 1550 C C . VAL B 1 105 ? -21.273 26.449 23.364 1.00 47.83 105 VAL B C 1
ATOM 1551 O O . VAL B 1 105 ? -22.213 26.688 24.118 1.00 48.16 105 VAL B O 1
ATOM 1555 N N . ARG B 1 106 ? -21.282 26.777 22.084 1.00 47.51 106 ARG B N 1
ATOM 1556 C CA . ARG B 1 106 ? -22.450 27.392 21.510 1.00 47.68 106 ARG B CA 1
ATOM 1557 C C . ARG B 1 106 ? -23.095 26.313 20.663 1.00 48.48 106 ARG B C 1
ATOM 1558 O O . ARG B 1 106 ? -22.596 25.918 19.605 1.00 48.36 106 ARG B O 1
ATOM 1566 N N . LEU B 1 107 ? -24.207 25.813 21.176 1.00 48.92 107 LEU B N 1
ATOM 1567 C CA . LEU B 1 107 ? -24.950 24.746 20.534 1.00 48.83 107 LEU B CA 1
ATOM 1568 C C . LEU B 1 107 ? -26.067 25.209 19.648 1.00 49.00 107 LEU B C 1
ATOM 1569 O O . LEU B 1 107 ? -26.782 26.155 19.965 1.00 48.77 107 LEU B O 1
ATOM 1574 N N . LEU B 1 108 ? -26.220 24.519 18.531 1.00 50.16 108 LEU B N 1
ATOM 1575 C CA . LEU B 1 108 ? -27.311 24.811 17.627 1.00 51.83 108 LEU B CA 1
ATOM 1576 C C . LEU B 1 108 ? -28.122 23.512 17.704 1.00 51.40 108 LEU B C 1
ATOM 1577 O O . LEU B 1 108 ? -27.608 22.439 17.404 1.00 51.58 108 LEU B O 1
ATOM 1582 N N . VAL B 1 109 ? -29.368 23.601 18.155 1.00 51.37 109 VAL B N 1
ATOM 1583 C CA . VAL B 1 109 ? -30.189 22.403 18.288 1.00 51.98 109 VAL B CA 1
ATOM 1584 C C . VAL B 1 109 ? -31.590 22.575 17.733 1.00 53.67 109 VAL B C 1
ATOM 1585 O O . VAL B 1 109 ? -32.028 23.683 17.404 1.00 50.48 109 VAL B O 1
ATOM 1589 N N . THR B 1 110 ? -32.283 21.444 17.646 1.00 57.08 110 THR B N 1
ATOM 1590 C CA . THR B 1 110 ? -33.654 21.384 17.156 1.00 60.90 110 THR B CA 1
ATOM 1591 C C . THR B 1 110 ? -34.396 20.499 18.136 1.00 62.79 110 THR B C 1
ATOM 1592 O O . THR B 1 110 ? -33.827 19.541 18.665 1.00 62.05 110 THR B O 1
ATOM 1596 N N . ARG B 1 111 ? -35.658 20.819 18.384 1.00 66.24 111 ARG B N 1
ATOM 1597 C CA . ARG B 1 111 ? -36.470 20.020 19.292 1.00 71.75 111 ARG B CA 1
ATOM 1598 C C . ARG B 1 111 ? -37.922 20.003 18.807 1.00 75.21 111 ARG B C 1
ATOM 1599 O O . ARG B 1 111 ? -38.424 21.018 18.314 1.00 74.55 111 ARG B O 1
ATOM 1607 N N . GLN B 1 112 ? -38.585 18.850 18.894 1.00 79.17 112 GLN B N 1
ATOM 1608 C CA . GLN B 1 112 ? -39.983 18.796 18.487 1.00 84.60 112 GLN B CA 1
ATOM 1609 C C . GLN B 1 112 ? -40.585 19.766 19.478 1.00 86.64 112 GLN B C 1
ATOM 1610 O O . GLN B 1 112 ? -40.233 19.727 20.654 1.00 87.46 112 GLN B O 1
ATOM 1616 N N . SER B 1 113 ? -41.481 20.639 19.038 1.00 89.19 113 SER B N 1
ATOM 1617 C CA . SER B 1 113 ? -42.010 21.613 19.979 1.00 92.33 113 SER B CA 1
ATOM 1618 C C . SER B 1 113 ? -43.511 21.687 20.216 1.00 93.70 113 SER B C 1
ATOM 1619 O O . SER B 1 113 ? -44.260 20.729 20.006 1.00 93.55 113 SER B O 1
ATOM 1622 N N . LEU B 1 114 ? -43.915 22.870 20.671 1.00 95.41 114 LEU B N 1
ATOM 1623 C CA . LEU B 1 114 ? -45.291 23.202 20.999 1.00 97.30 114 LEU B CA 1
ATOM 1624 C C . LEU B 1 114 ? -46.292 22.852 19.900 1.00 98.61 114 LEU B C 1
ATOM 1625 O O . LEU B 1 114 ? -46.005 22.978 18.706 1.00 98.64 114 LEU B O 1
ATOM 1630 N N . GLN B 1 115 ? -47.467 22.405 20.338 1.00 100.10 115 GLN B N 1
ATOM 1631 C CA . GLN B 1 115 ? -48.585 22.027 19.474 1.00 101.54 115 GLN B CA 1
ATOM 1632 C C . GLN B 1 115 ? -49.545 21.169 20.306 1.00 102.96 115 GLN B C 1
ATOM 1633 O O . GLN B 1 115 ? -49.123 20.484 21.244 1.00 102.88 115 GLN B O 1
ATOM 1639 N N . LYS B 1 116 ? -50.833 21.225 19.971 1.00 104.47 116 LYS B N 1
ATOM 1640 C CA . LYS B 1 116 ? -51.861 20.468 20.691 1.00 105.26 116 LYS B CA 1
ATOM 1641 C C . LYS B 1 116 ? -51.548 18.970 20.764 1.00 105.83 116 LYS B C 1
ATOM 1642 O O . LYS B 1 116 ? -51.519 18.429 21.892 1.00 105.72 116 LYS B O 1
ATOM 1648 N N . ARG C 2 5 ? -2.479 24.720 11.122 1.00 81.46 440 ARG C N 1
ATOM 1649 C CA . ARG C 2 5 ? -3.078 25.967 10.560 1.00 81.01 440 ARG C CA 1
ATOM 1650 C C . ARG C 2 5 ? -2.829 27.148 11.501 1.00 79.48 440 ARG C C 1
ATOM 1651 O O . ARG C 2 5 ? -3.163 27.091 12.691 1.00 79.22 440 ARG C O 1
ATOM 1659 N N . ARG C 2 6 ? -2.230 28.213 10.970 1.00 76.65 441 ARG C N 1
ATOM 1660 C CA . ARG C 2 6 ? -1.947 29.393 11.776 1.00 72.78 441 ARG C CA 1
ATOM 1661 C C . ARG C 2 6 ? -3.265 29.993 12.235 1.00 70.38 441 ARG C C 1
ATOM 1662 O O . ARG C 2 6 ? -4.320 29.698 11.674 1.00 69.32 441 ARG C O 1
ATOM 1670 N N . GLU C 2 7 ? -3.206 30.831 13.259 1.00 67.96 442 GLU C 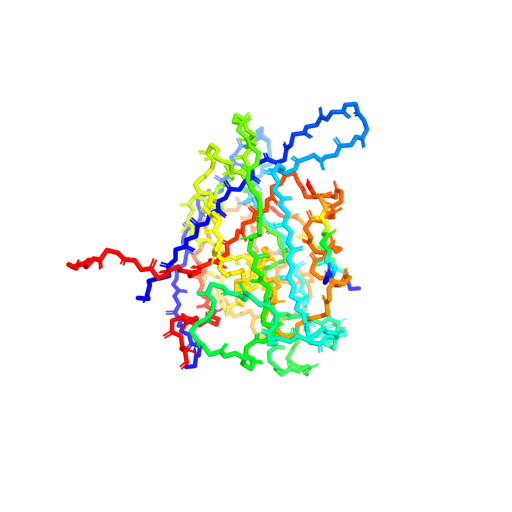N 1
ATOM 1671 C CA . GLU C 2 7 ? -4.414 31.453 13.767 1.00 66.29 442 GLU C CA 1
ATOM 1672 C C . GLU C 2 7 ? -4.096 32.732 14.520 1.00 62.61 442 GLU C C 1
ATOM 1673 O O . GLU C 2 7 ? -3.198 32.769 15.353 1.00 63.18 442 GLU C O 1
ATOM 1679 N N . SER C 2 8 ? -4.842 33.783 14.217 1.00 58.70 443 SER C N 1
ATOM 1680 C CA . SER C 2 8 ? -4.619 35.064 14.851 1.00 55.33 443 SER C CA 1
ATOM 1681 C C . SER C 2 8 ? -5.796 35.502 15.695 1.00 53.26 443 SER C C 1
ATOM 1682 O O . SER C 2 8 ? -6.949 35.457 15.265 1.00 52.76 443 SER C O 1
ATOM 1685 N N . ALA C 2 9 ? -5.489 35.916 16.915 1.00 51.06 444 ALA C N 1
ATOM 1686 C CA . ALA C 2 9 ? -6.505 36.398 17.826 1.00 49.60 444 ALA C CA 1
ATOM 1687 C C . ALA C 2 9 ? -6.436 37.902 17.679 1.00 49.23 444 ALA C C 1
ATOM 1688 O O . ALA C 2 9 ? -5.355 38.495 17.761 1.00 50.16 444 ALA C O 1
ATOM 1690 N N . ILE C 2 10 ? -7.583 38.517 17.440 1.00 47.17 445 ILE C N 1
ATOM 1691 C CA . ILE C 2 10 ? -7.635 39.953 17.271 1.00 44.95 445 ILE C CA 1
ATOM 1692 C C . ILE C 2 10 ? -8.706 40.532 18.187 1.00 45.60 445 ILE C C 1
ATOM 1693 O O . ILE C 2 10 ? -8.734 41.772 18.338 1.00 46.09 445 ILE C O 1
ATOM 1699 N N . ARG D 2 5 ? -27.129 1.031 24.397 1.00 94.84 440 ARG D N 1
ATOM 1700 C CA . ARG D 2 5 ? -26.506 2.093 23.556 1.00 94.69 440 ARG D CA 1
ATOM 1701 C C . ARG D 2 5 ? -25.509 2.930 24.346 1.00 93.88 440 ARG D C 1
ATOM 1702 O O . ARG D 2 5 ? -25.621 3.048 25.565 1.00 94.56 440 ARG D O 1
ATOM 1710 N N . ARG D 2 6 ? -24.534 3.505 23.645 1.00 92.49 441 ARG D N 1
ATOM 1711 C CA . ARG D 2 6 ? -23.521 4.339 24.282 1.00 90.93 441 ARG D CA 1
ATOM 1712 C C . ARG D 2 6 ? -24.077 5.670 24.768 1.00 89.82 441 ARG D C 1
ATOM 1713 O O . ARG D 2 6 ? -25.033 6.210 24.207 1.00 89.26 441 ARG D O 1
ATOM 1721 N N . GLU D 2 7 ? -23.463 6.187 25.825 1.00 88.46 442 GLU D N 1
ATOM 1722 C CA . GLU D 2 7 ? -23.851 7.463 26.409 1.00 86.85 442 GLU D CA 1
ATOM 1723 C C . GLU D 2 7 ? -22.674 8.089 27.139 1.00 85.00 442 GLU D C 1
ATOM 1724 O O . GLU D 2 7 ? -22.048 7.455 27.987 1.00 84.66 442 GLU D O 1
ATOM 1730 N N . SER D 2 8 ? -22.370 9.335 26.795 1.00 82.85 443 SER D N 1
ATOM 1731 C CA . SER D 2 8 ? -21.264 10.039 27.425 1.00 80.24 443 SER D CA 1
ATOM 1732 C C . SER D 2 8 ? -21.772 11.131 28.357 1.00 78.88 443 SER D C 1
ATOM 1733 O O . SER D 2 8 ? -22.711 11.863 28.035 1.00 78.17 443 SER D O 1
ATOM 1736 N N . ALA D 2 9 ? -21.151 11.220 29.525 1.00 77.63 444 ALA D N 1
ATOM 1737 C CA . ALA D 2 9 ? -21.520 12.219 30.510 1.00 77.33 444 ALA D CA 1
ATOM 1738 C C . ALA D 2 9 ? -20.505 13.344 30.443 1.00 77.26 444 ALA D C 1
ATOM 1739 O O . ALA D 2 9 ? -19.355 13.182 30.853 1.00 77.37 444 ALA D O 1
ATOM 1741 N N . ILE D 2 10 ? -20.943 14.481 29.918 1.00 76.69 445 ILE D N 1
ATOM 1742 C CA . ILE D 2 10 ? -20.093 15.652 29.780 1.00 76.26 445 ILE D CA 1
ATOM 1743 C C . ILE D 2 10 ? -20.492 16.723 30.786 1.00 76.51 445 ILE D C 1
ATOM 1744 O O . ILE D 2 10 ? -19.774 17.738 30.882 1.00 77.48 445 ILE D O 1
#

Sequence (226 aa):
TAVVQRVEIHKLRQGENLILGFSIGGGIDQDPSQNPFSEDKTDKGIYVTRVSEGGPAEIAGLQIGDKIMQVNGWDMTMVTHDQARKRLTKRSEEVVRLLVTRQSLQKAAVVQRVEIHKLRQGENLILGFSIGGGIDQDPSQNPFSEDKTDKGIYVTRVSEGGPAEIAGLQIGDKIMQVNGWDMTMVTHDQARKRLTKRSEEVVRLLVTRQSLQKRRESAIRRESAI

B-factor: mean 65.94, std 17.51, range [30.08, 121.12]

Foldseek 3Di:
DKDKDKFKFQFDCDPPATHRFWDKDFAPVDQQLPDPLDPDSRQRFMFTQTGHDPGRCVVRPDDGSKTWQAKPPHGGRHGGPVVVVCSVRPVVDSMIMTMIMHDPPVPD/DDKDKFKFQFDDDPPATHRAWDKAFAPVDQQLPDAPDPDSRQRFMFTQTGHDPGRCVVRPNDGRKTWQAKPPHGGRHGGPVVVVCSVRPVVDSMIMTMIDHDDDDD/DDDDDD/DDDDDD